Protein 1EYV (pdb70)

Solvent-accessible surface area: 11980 Å² total; per-residue (Å²): 92,80,51,72,2,10,40,38,0,0,2,15,12,2,7,4,73,15,38,67,48,59,8,28,66,13,0,71,9,18,32,58,6,4,115,69,90,134,140,18,55,150,22,78,104,24,0,13,44,0,0,94,6,10,32,133,48,44,86,98,0,39,97,41,0,62,74,58,10,221,74,158,50,12,110,194,12,20,2,2,6,15,4,0,0,51,0,1,0,21,3,32,64,83,6,111,99,9,78,83,84,62,0,15,94,34,0,40,78,0,0,147,68,11,13,22,135,119,2,22,54,63,0,76,38,11,0,36,115,20,94,170,91,82,73,8,90,3,6,36,18,0,0,2,0,12,3,13,5,70,12,67,69,47,58,7,32,84,1,0,84,16,22,28,26,8,19,151,58,77,82,113,58,2,185,28,78,100,22,1,10,45,0,0,104,6,8,33,133,51,46,86,96,0,38,92,41,0,60,69,57,9,182,78,130,73,18,113,175,7,23,3,7,8,24,4,0,0,51,0,2,0,22,2,29,67,82,7,112,103,10,78,71,90,36,0,12,53,4,0,22,57,0,0,129,76,10,11,33,145,106,3,15,54,63,0,76,22,5,0,40,111,29,95

InterPro domains:
  IPR006027 NusB/RsmB/TIM44 [PF01029] (11-139)
  IPR011605 NusB antitermination factor [MF_00073] (8-143)
  IPR011605 NusB antitermination factor [PTHR11078] (54-140)
  IPR011605 NusB antitermination factor [TIGR01951] (10-139)
  IPR035926 NusB-like superfamily [G3DSA:1.10.940.10] (1-139)
  IPR035926 NusB-like superfamily [SSF48013] (10-138)

Radius of gyration: 18.09 Å; Cα contacts (8 Å, |Δi|>4): 333; chains: 2; bounding box: 42×45×44 Å

Organism: Mycobacterium tuberculosis (strain ATCC 25618 / H37Rv) (NCBI:txid83332)

Nearest PDB structures (foldseek):
  1eyv-assembly1_A  TM=1.008E+00  e=1.014E-17  Mycobacterium tuberculosis
  3imq-assembly1_A  TM=8.747E-01  e=1.873E-06  Escherichia coli K-12
  1tzw-assembly1_A  TM=8.606E-01  e=3.210E-06  Thermotoga maritima
  4eya-assembly1_A  TM=7.944E-01  e=2.269E-04  Aquifex aeolicus VF5
  3r2d-assembly1_A  TM=8.244E-01  e=8.101E-04  Aquifex aeolicus

GO terms:
  GO:0005515 protein binding (F, IPI)

Secondary structure (DSSP, 8-state):
-HHHHHHHHHHHHHHHHHHTS-HHHHHHHHHHHHHH-TTSPPPPHHHHHHHHHHHHTHHHHHHHHHTTSTT--GGGS-HHHHHHHHHHHHHHHH-TTS-HHHHHHHHHHHHHHHS-TTHHHHHHHHHHHH-/--TTHHHHHHHHHHHHHHHHHTS-HHHHHHHHHHHHHH-TTT----HHHHHHHHHHHHTHHHHHHHHHHTSTT--GGGS-HHHHHHHHHHHHHHHH-TTS-HHHHHHHHHHHHHHHS-TTHHHHHHHHHHHH-

CATH classification: 1.10.940.10

B-factor: mean 22.36, std 9.19, range [10.94, 63.6]

Structure (mmCIF, N/CA/C/O backbone):
data_1EYV
#
_entry.id   1EYV
#
_cell.length_a   46.330
_cell.length_b   63.540
_cell.length_c   90.030
_cell.angle_alpha   90.00
_cell.angle_beta   90.00
_cell.angle_gamma   90.00
#
_symmetry.space_group_name_H-M   'P 21 21 21'
#
loop_
_entity.id
_entity.type
_entity.pdbx_description
1 polymer 'N-UTILIZING SUBSTANCE PROTEIN B HOMOLOG'
2 non-polymer 'PHOSPHATE ION'
3 water water
#
loop_
_atom_site.group_PDB
_atom_site.id
_atom_site.type_symbol
_atom_site.label_atom_id
_atom_site.label_alt_id
_atom_site.label_comp_id
_atom_site.label_asym_id
_atom_site.label_entity_id
_atom_site.label_seq_id
_atom_site.pdbx_PDB_ins_code
_atom_site.Cartn_x
_atom_site.Cartn_y
_atom_site.Cartn_z
_atom_site.occupancy
_atom_site.B_iso_or_equiv
_atom_site.auth_seq_id
_atom_site.auth_comp_id
_atom_site.auth_asym_id
_atom_site.auth_atom_id
_atom_site.pdbx_PDB_model_num
ATOM 1 N N . GLY A 1 9 ? 82.739 57.934 33.225 1.00 35.54 9 GLY A N 1
ATOM 2 C CA . GLY A 1 9 ? 81.950 56.662 33.078 1.00 32.74 9 GLY A CA 1
ATOM 3 C C . GLY A 1 9 ? 80.644 56.881 33.860 1.00 30.14 9 GLY A C 1
ATOM 4 O O . GLY A 1 9 ? 79.743 56.020 33.828 1.00 26.06 9 GLY A O 1
ATOM 5 N N . ARG A 1 10 ? 80.675 58.049 34.506 1.00 29.66 10 ARG A N 1
ATOM 6 C CA . ARG A 1 10 ? 79.587 58.520 35.309 1.00 24.40 10 ARG A CA 1
ATOM 7 C C . ARG A 1 10 ? 78.399 58.864 34.414 1.00 20.80 10 ARG A C 1
ATOM 8 O O . ARG A 1 10 ? 77.342 58.672 35.001 1.00 17.57 10 ARG A O 1
ATOM 16 N N . HIS A 1 11 ? 78.509 59.292 33.148 1.00 17.17 11 HIS A N 1
ATOM 17 C CA . HIS A 1 11 ? 77.259 59.494 32.412 1.00 16.39 11 HIS A CA 1
ATOM 18 C C . HIS A 1 11 ? 76.452 58.204 32.324 1.00 15.67 11 HIS A C 1
ATOM 19 O O . HIS A 1 11 ? 75.219 58.242 32.540 1.00 14.78 11 HIS A O 1
ATOM 26 N N . GLN A 1 12 ? 77.053 57.091 31.925 1.00 14.41 12 GLN A N 1
ATOM 27 C CA . GLN A 1 12 ? 76.365 55.806 31.833 1.00 14.36 12 GLN A CA 1
ATOM 28 C C . GLN A 1 12 ? 75.925 55.359 33.230 1.00 14.18 12 GLN A C 1
ATOM 29 O O . GLN A 1 12 ? 74.836 54.799 33.372 1.00 14.99 12 GLN A O 1
ATOM 35 N N . ALA A 1 13 ? 76.702 55.662 34.278 1.00 14.33 13 ALA A N 1
ATOM 36 C CA . ALA A 1 13 ? 76.239 55.317 35.639 1.00 14.37 13 ALA A CA 1
ATOM 37 C C . ALA A 1 13 ? 74.956 56.050 35.968 1.00 14.38 13 ALA A C 1
ATOM 38 O O . ALA A 1 13 ? 74.047 55.501 36.619 1.00 14.03 13 ALA A O 1
ATOM 40 N N . ARG A 1 14 ? 74.846 57.315 35.571 1.00 13.49 14 ARG A N 1
ATOM 41 C CA . ARG A 1 14 ? 73.620 58.100 35.794 1.00 14.01 14 ARG A CA 1
ATOM 42 C C . ARG A 1 14 ? 72.481 57.532 34.951 1.00 14.88 14 ARG A C 1
ATOM 43 O O . ARG A 1 14 ? 71.365 57.388 35.453 1.00 13.58 14 ARG A O 1
ATOM 51 N N . LYS A 1 15 ? 72.720 57.142 33.702 1.00 13.41 15 LYS A N 1
ATOM 52 C CA . LYS A 1 15 ? 71.673 56.504 32.890 1.00 14.64 15 LYS A CA 1
ATOM 53 C C . LYS A 1 15 ? 71.148 55.218 33.528 1.00 13.56 15 LYS A C 1
ATOM 54 O O . LYS A 1 15 ? 69.922 54.999 33.565 1.00 12.87 15 LYS A O 1
ATOM 60 N N . ARG A 1 16 ? 72.033 54.393 34.066 1.00 12.65 16 ARG A N 1
ATOM 61 C CA . ARG A 1 16 ? 71.632 53.161 34.764 1.00 13.04 16 ARG A CA 1
ATOM 62 C C . ARG A 1 16 ? 70.854 53.491 36.032 1.00 13.76 16 ARG A C 1
ATOM 63 O O . ARG A 1 16 ? 69.887 52.762 36.348 1.00 14.19 16 ARG A O 1
ATOM 71 N N . ALA A 1 17 ? 71.173 54.572 36.747 1.00 12.84 17 ALA A N 1
ATOM 72 C CA . ALA A 1 17 ? 70.371 54.975 37.896 1.00 12.07 17 ALA A CA 1
ATOM 73 C C . ALA A 1 17 ? 68.961 55.413 37.489 1.00 11.71 17 ALA A C 1
ATOM 74 O O . ALA A 1 17 ? 68.031 55.025 38.205 1.00 12.06 17 ALA A O 1
ATOM 76 N N . VAL A 1 18 ? 68.817 56.149 36.388 1.00 12.26 18 VAL A N 1
ATOM 77 C CA . VAL A 1 18 ? 67.455 56.496 35.939 1.00 11.70 18 VAL A CA 1
ATOM 78 C C . VAL A 1 18 ? 66.660 55.224 35.656 1.00 11.88 18 VAL A C 1
ATOM 79 O O . VAL A 1 18 ? 65.495 55.132 36.055 1.00 12.65 18 VAL A O 1
ATOM 83 N N . ALA A 1 19 ? 67.244 54.258 34.938 1.00 12.38 19 ALA A N 1
ATOM 84 C CA . ALA A 1 19 ? 66.532 53.002 34.684 1.00 12.29 19 ALA A CA 1
ATOM 85 C C . ALA A 1 19 ? 66.195 52.235 35.953 1.00 13.11 19 ALA A C 1
ATOM 86 O O . ALA A 1 19 ? 65.107 51.645 36.045 1.00 13.88 19 ALA A O 1
ATOM 88 N N . LEU A 1 20 ? 67.105 52.230 36.929 1.00 11.98 20 LEU A N 1
ATOM 89 C CA . LEU A 1 20 ? 66.836 51.550 38.202 1.00 12.61 20 LEU A CA 1
ATOM 90 C C . LEU A 1 20 ? 65.693 52.230 38.954 1.00 13.26 20 LEU A C 1
ATOM 91 O O . LEU A 1 20 ? 64.805 51.554 39.502 1.00 14.34 20 LEU A O 1
ATOM 96 N N . LEU A 1 21 ? 65.679 53.567 39.018 1.00 13.25 21 LEU A N 1
ATOM 97 C CA . LEU A 1 21 ? 64.561 54.272 39.678 1.00 12.77 21 LEU A CA 1
ATOM 98 C C . LEU A 1 21 ? 63.244 53.995 38.963 1.00 13.33 21 LEU A C 1
ATOM 99 O O . LEU A 1 21 ? 62.232 53.845 39.671 1.00 13.55 21 LEU A O 1
ATOM 104 N N . PHE A 1 22 ? 63.226 53.938 37.623 1.00 12.41 22 PHE A N 1
ATOM 105 C CA . PHE A 1 22 ? 61.971 53.654 36.910 1.00 13.09 22 PHE A CA 1
ATOM 106 C C . PHE A 1 22 ? 61.485 52.258 37.251 1.00 14.31 22 PHE A C 1
ATOM 107 O O . PHE A 1 22 ? 60.284 52.111 37.538 1.00 14.07 22 PHE A O 1
ATOM 115 N N . GLU A 1 23 ? 62.381 51.275 37.275 1.00 13.71 23 GLU A N 1
ATOM 116 C CA . GLU A 1 23 ? 61.938 49.909 37.602 1.00 15.77 23 GLU A CA 1
ATOM 117 C C . GLU A 1 23 ? 61.505 49.833 39.057 1.00 14.21 23 GLU A C 1
ATOM 118 O O . GLU A 1 23 ? 60.497 49.163 39.373 1.00 16.21 23 GLU A O 1
ATOM 124 N N . ALA A 1 24 ? 62.205 50.487 39.972 1.00 12.90 24 ALA A N 1
ATOM 125 C CA . ALA A 1 24 ? 61.796 50.454 41.383 1.00 14.11 24 ALA A CA 1
ATOM 126 C C . ALA A 1 24 ? 60.381 51.000 41.545 1.00 14.60 24 ALA A C 1
ATOM 127 O O . ALA A 1 24 ? 59.580 50.440 42.309 1.00 14.97 24 ALA A O 1
ATOM 129 N N . GLU A 1 25 ? 60.076 52.116 40.876 1.00 14.26 25 GLU A N 1
ATOM 130 C CA . GLU A 1 25 ? 58.754 52.754 40.977 1.00 15.74 25 GLU A CA 1
ATOM 131 C C . GLU A 1 25 ? 57.691 51.827 40.421 1.00 16.88 25 GLU A C 1
ATOM 132 O O . GLU A 1 25 ? 56.642 51.659 41.076 1.00 17.38 25 GLU A O 1
ATOM 138 N N . VAL A 1 26 ? 57.970 51.140 39.307 1.00 15.92 26 VAL A N 1
ATOM 139 C CA . VAL A 1 26 ? 57.017 50.157 38.772 1.00 16.55 26 VAL A CA 1
ATOM 140 C C . VAL A 1 26 ? 56.775 49.012 39.729 1.00 17.09 26 VAL A C 1
ATOM 141 O O . VAL A 1 26 ? 55.625 48.582 39.967 1.00 17.89 26 VAL A O 1
ATOM 145 N N . ARG A 1 27 ? 57.804 48.518 40.398 1.00 16.49 27 ARG A N 1
ATOM 146 C CA . ARG A 1 27 ? 57.716 47.427 41.349 1.00 18.74 27 ARG A CA 1
ATOM 147 C C . ARG A 1 27 ? 57.096 47.839 42.678 1.00 18.83 27 ARG A C 1
ATOM 148 O O . ARG A 1 27 ? 56.645 46.936 43.405 1.00 19.69 27 ARG A O 1
ATOM 156 N N . GLY A 1 28 ? 57.116 49.119 42.995 1.00 17.61 28 GLY A N 1
ATOM 157 C CA . GLY A 1 28 ? 56.583 49.593 44.280 1.00 17.47 28 GLY A CA 1
ATOM 158 C C . GLY A 1 28 ? 57.514 49.267 45.422 1.00 18.46 28 GLY A C 1
ATOM 159 O O . GLY A 1 28 ? 57.109 48.916 46.543 1.00 18.03 28 GLY A O 1
ATOM 160 N N . ILE A 1 29 ? 58.827 49.343 45.175 1.00 17.95 29 ILE A N 1
ATOM 161 C CA . ILE A 1 29 ? 59.852 49.033 46.179 1.00 19.09 29 ILE A CA 1
ATOM 162 C C . ILE A 1 29 ? 60.856 50.187 46.206 1.00 18.11 29 ILE A C 1
ATOM 163 O O . ILE A 1 29 ? 61.001 50.824 45.148 1.00 17.30 29 ILE A O 1
ATOM 168 N N . SER A 1 30 ? 61.553 50.400 47.326 1.00 17.07 30 SER A N 1
ATOM 169 C CA . SER A 1 30 ? 62.508 51.511 47.322 1.00 17.11 30 SER A CA 1
ATOM 170 C C . SER A 1 30 ? 63.678 51.231 46.381 1.00 15.98 30 SER A C 1
ATOM 171 O O . SER A 1 30 ? 64.053 50.069 46.227 1.00 16.60 30 SER A O 1
ATOM 174 N N . ALA A 1 31 ? 64.276 52.318 45.878 1.00 15.53 31 ALA A N 1
ATOM 175 C CA . ALA A 1 31 ? 65.447 52.130 44.987 1.00 15.58 31 ALA A CA 1
ATOM 176 C C . ALA A 1 31 ? 66.584 51.503 45.788 1.00 15.42 31 ALA A C 1
ATOM 177 O O . ALA A 1 31 ? 67.348 50.707 45.227 1.00 15.32 31 ALA A O 1
ATOM 179 N N . ALA A 1 32 ? 66.701 51.810 47.082 1.00 16.46 32 ALA A N 1
ATOM 180 C CA . ALA A 1 32 ? 67.774 51.138 47.839 1.00 16.33 32 ALA A CA 1
ATOM 181 C C . ALA A 1 32 ? 67.593 49.629 47.896 1.00 17.11 32 ALA A C 1
ATOM 182 O O . ALA A 1 32 ? 68.567 48.876 47.867 1.00 16.61 32 ALA A O 1
ATOM 184 N N . GLU A 1 33 ? 66.342 49.151 48.022 1.00 16.50 33 GLU A N 1
ATOM 185 C CA . GLU A 1 33 ? 66.121 47.711 48.053 1.00 18.21 33 GLU A CA 1
ATOM 186 C C . GLU A 1 33 ? 66.436 47.073 46.702 1.00 16.92 33 GLU A C 1
ATOM 187 O O . GLU A 1 33 ? 67.000 45.982 46.671 1.00 18.50 33 GLU A O 1
ATOM 193 N N . VAL A 1 34 ? 66.145 47.771 45.591 1.00 16.18 34 VAL A N 1
ATOM 194 C CA . VAL A 1 34 ? 66.519 47.241 44.273 1.00 17.27 34 VAL A CA 1
ATOM 195 C C . VAL A 1 34 ? 68.042 47.137 44.189 1.00 17.31 34 VAL A C 1
ATOM 196 O O . VAL A 1 34 ? 68.573 46.116 43.703 1.00 18.68 34 VAL A O 1
ATOM 200 N N . VAL A 1 35 ? 68.751 48.160 44.640 1.00 16.17 35 VAL A N 1
ATOM 201 C CA . VAL A 1 35 ? 70.221 48.124 44.600 1.00 16.95 35 VAL A CA 1
ATOM 202 C C . VAL A 1 35 ? 70.752 46.948 45.400 1.00 19.67 35 VAL A C 1
ATOM 203 O O . VAL A 1 35 ? 71.641 46.214 44.978 1.00 19.86 35 VAL A O 1
ATOM 207 N N . ASP A 1 36 ? 70.244 46.859 46.636 1.00 19.92 36 ASP A N 1
ATOM 208 C CA . ASP A 1 36 ? 70.764 45.827 47.545 1.00 23.33 36 ASP A CA 1
ATOM 209 C C . ASP A 1 36 ? 70.568 44.434 47.019 1.00 23.19 36 ASP A C 1
ATOM 210 O O . ASP A 1 36 ? 71.559 43.673 47.016 1.00 23.72 36 ASP A O 1
ATOM 215 N N . THR A 1 37 ? 69.422 44.090 46.418 1.00 21.60 37 THR A N 1
ATOM 216 C CA . THR A 1 37 ? 69.274 42.744 45.867 1.00 23.05 37 THR A CA 1
ATOM 217 C C . THR A 1 37 ? 70.103 42.565 44.606 1.00 23.54 37 THR A C 1
ATOM 218 O O . THR A 1 37 ? 70.668 41.484 44.438 1.00 22.79 37 THR A O 1
ATOM 222 N N . ARG A 1 38 ? 70.209 43.584 43.764 1.00 23.32 38 ARG A N 1
ATOM 223 C CA . ARG A 1 38 ? 71.001 43.471 42.532 1.00 23.59 38 ARG A CA 1
ATOM 224 C C . ARG A 1 38 ? 72.486 43.369 42.853 1.00 24.16 38 ARG A C 1
ATOM 225 O O . ARG A 1 38 ? 73.205 42.612 42.181 1.00 25.17 38 ARG A O 1
ATOM 233 N N . ALA A 1 39 ? 72.947 44.056 43.893 1.00 22.49 39 ALA A N 1
ATOM 234 C CA . ALA A 1 39 ? 74.365 43.980 44.277 1.00 22.94 39 ALA A CA 1
ATOM 235 C C . ALA A 1 39 ? 74.698 42.626 44.880 1.00 23.82 39 ALA A C 1
ATOM 236 O O . ALA A 1 39 ? 75.716 42.006 44.564 1.00 23.78 39 ALA A O 1
ATOM 238 N N . ALA A 1 40 ? 73.803 42.094 45.715 1.00 23.09 40 ALA A N 1
ATOM 239 C CA . ALA A 1 40 ? 74.006 40.785 46.320 1.00 23.63 40 ALA A CA 1
ATOM 240 C C . ALA A 1 40 ? 74.104 39.701 45.252 1.00 24.76 40 ALA A C 1
ATOM 241 O O . ALA A 1 40 ? 74.951 38.811 45.338 1.00 26.59 40 ALA A O 1
ATOM 243 N N . LEU A 1 41 ? 73.257 39.791 44.226 1.00 24.16 41 LEU A N 1
ATOM 244 C CA . LEU A 1 41 ? 73.291 38.794 43.151 1.00 24.10 41 LEU A CA 1
ATOM 245 C C . LEU A 1 41 ? 74.621 38.810 42.415 1.00 23.76 41 LEU A C 1
ATOM 246 O O . LEU A 1 41 ? 75.205 37.758 42.140 1.00 23.97 41 LEU A O 1
ATOM 251 N N . ALA A 1 42 ? 75.173 39.999 42.154 1.00 22.00 42 ALA A N 1
ATOM 252 C CA . ALA A 1 42 ? 76.433 40.132 41.429 1.00 21.88 42 ALA A CA 1
ATOM 253 C C . ALA A 1 42 ? 77.623 39.717 42.279 1.00 22.99 42 ALA A C 1
ATOM 254 O O . ALA A 1 42 ? 78.668 39.382 41.706 1.00 23.28 42 ALA A O 1
ATOM 256 N N . GLU A 1 43 ? 77.455 39.682 43.597 1.00 22.63 43 GLU A N 1
ATOM 257 C CA . GLU A 1 43 ? 78.545 39.176 44.431 1.00 23.22 43 GLU A CA 1
ATOM 258 C C . GLU A 1 43 ? 78.538 37.644 44.425 1.00 25.09 43 GLU A C 1
ATOM 259 O O . GLU A 1 43 ? 79.581 37.032 44.675 1.00 26.12 43 GLU A O 1
ATOM 265 N N . ALA A 1 44 ? 77.375 37.039 44.186 1.00 26.42 44 ALA A N 1
ATOM 266 C CA . ALA A 1 44 ? 77.286 35.578 44.215 1.00 28.36 44 ALA A CA 1
ATOM 267 C C . ALA A 1 44 ? 77.421 34.926 42.849 1.00 30.40 44 ALA A C 1
ATOM 268 O O . ALA A 1 44 ? 77.882 33.780 42.751 1.00 31.56 44 ALA A O 1
ATOM 270 N N . LYS A 1 45 ? 76.995 35.610 41.796 1.00 31.80 45 LYS A N 1
ATOM 271 C CA . LYS A 1 45 ? 77.037 35.069 40.449 1.00 34.31 45 LYS A CA 1
ATOM 272 C C . LYS A 1 45 ? 78.055 35.769 39.570 1.00 36.22 45 LYS A C 1
ATOM 273 O O . LYS A 1 45 ? 77.857 36.899 39.127 1.00 35.51 45 LYS A O 1
ATOM 279 N N . PRO A 1 46 ? 79.110 35.053 39.186 1.00 38.32 46 PRO A N 1
ATOM 280 C CA . PRO A 1 46 ? 80.142 35.585 38.316 1.00 39.89 46 PRO A CA 1
ATOM 281 C C . PRO A 1 46 ? 79.625 36.093 36.987 1.00 40.73 46 PRO A C 1
ATOM 282 O O . PRO A 1 46 ? 80.170 37.061 36.446 1.00 41.46 46 PRO A O 1
ATOM 286 N N . ASP A 1 47 ? 78.577 35.510 36.417 1.00 41.26 47 ASP A N 1
ATOM 287 C CA . ASP A 1 47 ? 78.008 35.907 35.150 1.00 41.63 47 ASP A CA 1
ATOM 288 C C . ASP A 1 47 ? 77.167 37.181 35.221 1.00 39.98 47 ASP A C 1
ATOM 289 O O . ASP A 1 47 ? 76.908 37.791 34.174 1.00 40.78 47 ASP A O 1
ATOM 294 N N . ILE A 1 48 ? 76.712 37.557 36.407 1.00 37.38 48 ILE A N 1
ATOM 295 C CA . ILE A 1 48 ? 75.890 38.748 36.563 1.00 34.59 48 ILE A CA 1
ATOM 296 C C . ILE A 1 48 ? 76.768 39.924 36.941 1.00 32.03 48 ILE A C 1
ATOM 297 O O . ILE A 1 48 ? 77.448 39.915 37.967 1.00 30.58 48 ILE A O 1
ATOM 302 N N . ALA A 1 49 ? 76.817 40.960 36.110 1.00 29.67 49 ALA A N 1
ATOM 303 C CA . ALA A 1 49 ? 77.662 42.114 36.310 1.00 26.75 49 ALA A CA 1
ATOM 304 C C . ALA A 1 49 ? 77.279 43.015 37.483 1.00 24.42 49 ALA A C 1
ATOM 305 O O . ALA A 1 49 ? 76.114 43.246 37.793 1.00 23.51 49 ALA A O 1
ATOM 307 N N . ARG A 1 50 ? 78.314 43.527 38.139 1.00 23.14 50 ARG A N 1
ATOM 308 C CA . ARG A 1 50 ? 78.152 44.449 39.255 1.00 20.18 50 ARG A CA 1
ATOM 309 C C . ARG A 1 50 ? 77.662 45.798 38.750 1.00 19.83 50 ARG A C 1
ATOM 310 O O . ARG A 1 50 ? 77.895 46.130 37.585 1.00 21.62 50 ARG A O 1
ATOM 318 N N . LEU A 1 51 ? 77.016 46.570 39.637 1.00 18.68 51 LEU A N 1
ATOM 319 C CA . LEU A 1 51 ? 76.633 47.923 39.269 1.00 19.02 51 LEU A CA 1
ATOM 320 C C . LEU A 1 51 ? 77.829 48.863 39.365 1.00 18.60 51 LEU A C 1
ATOM 321 O O . LEU A 1 51 ? 78.749 48.633 40.166 1.00 19.67 51 LEU A O 1
ATOM 326 N N . HIS A 1 52 ? 77.854 49.929 38.567 1.00 17.91 52 HIS A N 1
ATOM 327 C CA . HIS A 1 52 ? 78.894 50.951 38.793 1.00 16.99 52 HIS A CA 1
ATOM 328 C C . HIS A 1 52 ? 78.652 51.459 40.196 1.00 17.48 52 HIS A C 1
ATOM 329 O O . HIS A 1 52 ? 77.494 51.736 40.590 1.00 16.41 52 HIS A O 1
ATOM 336 N N . PRO A 1 53 ? 79.675 51.728 41.010 1.00 16.72 53 PRO A N 1
ATOM 337 C CA . PRO A 1 53 ? 79.462 52.259 42.345 1.00 16.59 53 PRO A CA 1
ATOM 338 C C . PRO A 1 53 ? 78.693 53.560 42.407 1.00 16.07 53 PRO A C 1
ATOM 339 O O . PRO A 1 53 ? 77.996 53.831 43.404 1.00 15.38 53 PRO A O 1
ATOM 343 N N . TYR A 1 54 ? 78.788 54.418 41.378 1.00 14.75 54 TYR A N 1
ATOM 344 C CA . TYR A 1 54 ? 78.055 55.678 41.387 1.00 14.78 54 TYR A CA 1
ATOM 345 C C . TYR A 1 54 ? 76.566 55.415 41.138 1.00 13.65 54 TYR A C 1
ATOM 346 O O . TYR A 1 54 ? 75.763 56.116 41.748 1.00 13.30 54 TYR A O 1
ATOM 355 N N . THR A 1 55 ? 76.226 54.378 40.373 1.00 12.27 55 THR A N 1
ATOM 356 C CA . THR A 1 55 ? 74.789 54.043 40.206 1.00 12.00 55 THR A CA 1
ATOM 357 C C . THR A 1 55 ? 74.197 53.645 41.559 1.00 13.85 55 THR A C 1
ATOM 358 O O . THR A 1 55 ? 73.101 54.100 41.930 1.00 14.32 55 THR A O 1
ATOM 362 N N . ALA A 1 56 ? 74.932 52.815 42.297 1.00 14.91 56 ALA A N 1
ATOM 363 C CA . ALA A 1 56 ? 74.478 52.413 43.624 1.00 13.82 56 ALA A CA 1
ATOM 364 C C . ALA A 1 56 ? 74.386 53.577 44.589 1.00 13.98 56 ALA A C 1
ATOM 365 O O . ALA A 1 56 ? 73.438 53.661 45.387 1.00 13.62 56 ALA A O 1
ATOM 367 N N . ALA A 1 57 ? 75.359 54.492 44.594 1.00 14.23 57 ALA A N 1
ATOM 368 C CA . ALA A 1 57 ? 75.326 55.645 45.475 1.00 13.21 57 ALA A CA 1
ATOM 369 C C . ALA A 1 57 ? 74.134 56.554 45.169 1.00 12.40 57 ALA A C 1
ATOM 370 O O . ALA A 1 57 ? 73.448 57.051 46.077 1.00 13.90 57 ALA A O 1
ATOM 372 N N . VAL A 1 58 ? 73.890 56.801 43.885 1.00 12.95 58 VAL A N 1
ATOM 373 C CA . VAL A 1 58 ? 72.758 57.642 43.491 1.00 12.94 58 VAL A CA 1
ATOM 374 C C . VAL A 1 58 ? 71.436 57.027 43.941 1.00 12.58 58 VAL A C 1
ATOM 375 O O . VAL A 1 58 ? 70.578 57.680 44.563 1.00 14.26 58 VAL A O 1
ATOM 379 N N . ALA A 1 59 ? 71.241 55.750 43.570 1.00 14.19 59 ALA A N 1
ATOM 380 C CA . ALA A 1 59 ? 69.955 55.106 43.906 1.00 14.38 59 ALA A CA 1
ATOM 381 C C . ALA A 1 59 ? 69.727 54.935 45.392 1.00 14.57 59 ALA A C 1
ATOM 382 O O . ALA A 1 59 ? 68.636 55.250 45.907 1.00 14.46 59 ALA A O 1
ATOM 384 N N . ARG A 1 60 ? 70.738 54.534 46.174 1.00 13.32 60 ARG A N 1
ATOM 385 C CA . ARG A 1 60 ? 70.567 54.463 47.629 1.00 13.36 60 ARG A CA 1
ATOM 386 C C . ARG A 1 60 ? 70.364 55.864 48.196 1.00 13.07 60 ARG A C 1
ATOM 387 O O . ARG A 1 60 ? 69.636 56.065 49.185 1.00 14.75 60 ARG A O 1
ATOM 395 N N . GLY A 1 61 ? 71.024 56.867 47.637 1.00 12.97 61 GLY A N 1
ATOM 396 C CA . GLY A 1 61 ? 70.961 58.260 48.056 1.00 13.97 61 GLY A CA 1
ATOM 397 C C . GLY A 1 61 ? 69.573 58.858 47.857 1.00 13.02 61 GLY A C 1
ATOM 398 O O . GLY A 1 61 ? 69.061 59.591 48.701 1.00 14.18 61 GLY A O 1
ATOM 399 N N . VAL A 1 62 ? 68.981 58.612 46.689 1.00 12.68 62 VAL A N 1
ATOM 400 C CA . VAL A 1 62 ? 67.615 59.086 46.443 1.00 13.50 62 VAL A CA 1
ATOM 401 C C . VAL A 1 62 ? 66.676 58.443 47.447 1.00 14.37 62 VAL A C 1
ATOM 402 O O . VAL A 1 62 ? 65.818 59.173 47.980 1.00 16.09 62 VAL A O 1
ATOM 406 N N . SER A 1 63 ? 66.808 57.161 47.773 1.00 15.16 63 SER A N 1
ATOM 407 C CA . SER A 1 63 ? 65.962 56.545 48.786 1.00 15.86 63 SER A CA 1
ATOM 408 C C . SER A 1 63 ? 66.165 57.170 50.168 1.00 15.21 63 SER A C 1
ATOM 409 O O . SER A 1 63 ? 65.183 57.465 50.845 1.00 16.30 63 SER A O 1
ATOM 412 N N . GLU A 1 64 ? 67.438 57.360 50.529 1.00 13.14 64 GLU A N 1
ATOM 413 C CA . GLU A 1 64 ? 67.739 57.925 51.859 1.00 13.35 64 GLU A CA 1
ATOM 414 C C . GLU A 1 64 ? 67.133 59.305 52.032 1.00 13.78 64 GLU A C 1
ATOM 415 O O . GLU A 1 64 ? 66.683 59.650 53.146 1.00 15.16 64 GLU A O 1
ATOM 421 N N . HIS A 1 65 ? 67.173 60.128 50.966 1.00 11.83 65 HIS A N 1
ATOM 422 C CA . HIS A 1 65 ? 66.737 61.513 51.096 1.00 13.92 65 HIS A CA 1
ATOM 423 C C . HIS A 1 65 ? 65.486 61.788 50.263 1.00 13.94 65 HIS A C 1
ATOM 424 O O . HIS A 1 65 ? 65.283 62.914 49.838 1.00 14.49 65 HIS A O 1
ATOM 431 N N . ALA A 1 66 ? 64.642 60.766 50.090 1.00 13.82 66 ALA A N 1
ATOM 432 C CA . ALA A 1 66 ? 63.483 60.901 49.199 1.00 15.34 66 ALA A CA 1
ATOM 433 C C . ALA A 1 66 ? 62.555 62.054 49.516 1.00 14.43 66 ALA A C 1
ATOM 434 O O . ALA A 1 66 ? 62.120 62.792 48.600 1.00 15.23 66 ALA A O 1
ATOM 436 N N . ALA A 1 67 ? 62.185 62.204 50.787 1.00 15.21 67 ALA A N 1
ATOM 437 C CA . ALA A 1 67 ? 61.241 63.258 51.141 1.00 15.43 67 ALA A CA 1
ATOM 438 C C . ALA A 1 67 ? 61.798 64.633 50.849 1.00 15.58 67 ALA A C 1
ATOM 439 O O . ALA A 1 67 ? 61.086 65.460 50.272 1.00 16.69 67 ALA A O 1
ATOM 441 N N . HIS A 1 68 ? 63.052 64.898 51.179 1.00 14.81 68 HIS A N 1
ATOM 442 C CA . HIS A 1 68 ? 63.658 66.190 50.915 1.00 15.89 68 HIS A CA 1
ATOM 443 C C . HIS A 1 68 ? 63.762 66.479 49.424 1.00 16.03 68 HIS A C 1
ATOM 444 O O . HIS A 1 68 ? 63.454 67.566 48.907 1.00 16.39 68 HIS A O 1
ATOM 451 N N . ILE A 1 69 ? 64.211 65.465 48.670 1.00 13.74 69 ILE A N 1
ATOM 452 C CA . ILE A 1 69 ? 64.359 65.617 47.216 1.00 14.10 69 ILE A CA 1
ATOM 453 C C . ILE A 1 69 ? 63.000 65.939 46.609 1.00 14.53 69 ILE A C 1
ATOM 454 O O . ILE A 1 69 ? 62.949 66.860 45.795 1.00 14.67 69 ILE A O 1
ATOM 459 N N . ASP A 1 70 ? 61.964 65.175 46.972 1.00 15.68 70 ASP A N 1
ATOM 460 C CA . ASP A 1 70 ? 60.657 65.408 46.326 1.00 15.05 70 ASP A CA 1
ATOM 461 C C . ASP A 1 70 ? 60.083 66.762 46.708 1.00 17.34 70 ASP A C 1
ATOM 462 O O . ASP A 1 70 ? 59.442 67.431 45.908 1.00 17.62 70 ASP A O 1
ATOM 467 N N . ASP A 1 71 ? 60.346 67.204 47.945 1.00 18.02 71 ASP A N 1
ATOM 468 C CA . ASP A 1 71 ? 59.855 68.514 48.366 1.00 18.91 71 ASP A CA 1
ATOM 469 C C . ASP A 1 71 ? 60.533 69.640 47.609 1.00 18.93 71 ASP A C 1
ATOM 470 O O . ASP A 1 71 ? 59.876 70.589 47.158 1.00 19.50 71 ASP A O 1
ATOM 475 N N . LEU A 1 72 ? 61.843 69.562 47.413 1.00 18.29 72 LEU A N 1
ATOM 476 C CA . LEU A 1 72 ? 62.586 70.573 46.660 1.00 18.33 72 LEU A CA 1
ATOM 477 C C . LEU A 1 72 ? 62.117 70.580 45.201 1.00 18.81 72 LEU A C 1
ATOM 478 O O . LEU A 1 72 ? 61.994 71.666 44.612 1.00 18.70 72 LEU A O 1
ATOM 483 N N . ILE A 1 73 ? 61.856 69.409 44.601 1.00 16.94 73 ILE A N 1
ATOM 484 C CA . ILE A 1 73 ? 61.374 69.428 43.207 1.00 16.85 73 ILE A CA 1
ATOM 485 C C . ILE A 1 73 ? 59.987 70.060 43.138 1.00 18.31 73 ILE A C 1
ATOM 486 O O . ILE A 1 73 ? 59.738 71.001 42.359 1.00 19.72 73 ILE A O 1
ATOM 491 N N . THR A 1 74 ? 59.111 69.627 44.039 1.00 17.70 74 THR A N 1
ATOM 492 C CA . THR A 1 74 ? 57.723 70.117 44.036 1.00 19.40 74 THR A CA 1
ATOM 493 C C . THR A 1 74 ? 57.655 71.615 44.266 1.00 21.75 74 THR A C 1
ATOM 494 O O . THR A 1 74 ? 56.803 72.286 43.651 1.00 22.37 74 THR A O 1
ATOM 498 N N . ALA A 1 75 ? 58.579 72.211 45.017 1.00 22.05 75 ALA A N 1
ATOM 499 C CA . ALA A 1 75 ? 58.588 73.643 45.273 1.00 23.40 75 ALA A CA 1
ATOM 500 C C . ALA A 1 75 ? 58.902 74.440 44.020 1.00 24.81 75 ALA A C 1
ATOM 501 O O . ALA A 1 75 ? 58.652 75.650 43.942 1.00 26.00 75 ALA A O 1
ATOM 503 N N . HIS A 1 76 ? 59.467 73.806 42.994 1.00 23.73 76 HIS A N 1
ATOM 504 C CA . HIS A 1 76 ? 59.811 74.461 41.744 1.00 25.51 76 HIS A CA 1
ATOM 505 C C . HIS A 1 76 ? 59.062 73.883 40.552 1.00 26.18 76 HIS A C 1
ATOM 506 O O . HIS A 1 76 ? 59.571 73.942 39.419 1.00 27.21 76 HIS A O 1
ATOM 513 N N . LEU A 1 77 ? 57.883 73.315 40.769 1.00 25.75 77 LEU A N 1
ATOM 514 C CA . LEU A 1 77 ? 57.059 72.755 39.713 1.00 27.42 77 LEU A CA 1
ATOM 515 C C . LEU A 1 77 ? 55.854 73.655 39.434 1.00 30.49 77 LEU A C 1
ATOM 516 O O . LEU A 1 77 ? 55.001 73.351 38.607 1.00 30.95 77 LEU A O 1
ATOM 521 N N . ARG A 1 78 ? 55.762 74.750 40.181 1.00 32.95 78 ARG A N 1
ATOM 522 C CA . ARG A 1 78 ? 54.702 75.733 40.034 1.00 36.90 78 ARG A CA 1
ATOM 523 C C . ARG A 1 78 ? 53.275 75.234 40.080 1.00 36.93 78 ARG A C 1
ATOM 524 O O . ARG A 1 78 ? 52.451 75.661 39.256 1.00 38.50 78 ARG A O 1
ATOM 532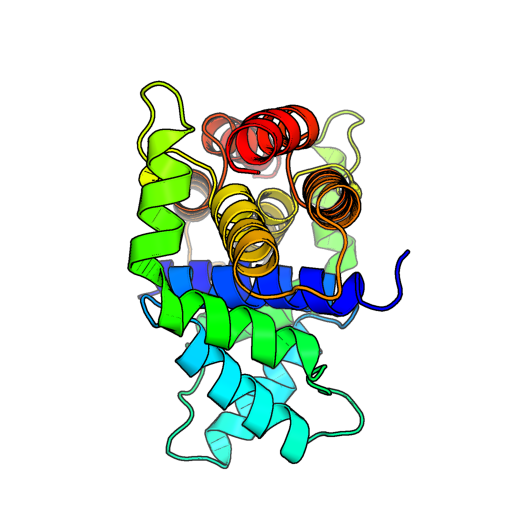 N N . GLY A 1 79 ? 52.921 74.385 41.032 1.00 36.87 79 GLY A N 1
ATOM 533 C CA . GLY A 1 79 ? 51.557 73.884 41.137 1.00 36.99 79 GLY A CA 1
ATOM 534 C C . GLY A 1 79 ? 51.382 72.490 40.558 1.00 36.85 79 GLY A C 1
ATOM 535 O O . GLY A 1 79 ? 50.413 71.822 40.921 1.00 37.76 79 GLY A O 1
ATOM 536 N N . TRP A 1 80 ? 52.295 72.070 39.682 1.00 37.13 80 TRP A N 1
ATOM 537 C CA . TRP A 1 80 ? 52.212 70.714 39.135 1.00 36.49 80 TRP A CA 1
ATOM 538 C C . TRP A 1 80 ? 52.658 69.746 40.233 1.00 35.13 80 TRP A C 1
ATOM 539 O O . TRP A 1 80 ? 53.334 70.154 41.181 1.00 34.87 80 TRP A O 1
ATOM 550 N N . THR A 1 81 ? 52.216 68.501 40.143 1.00 33.27 81 THR A N 1
ATOM 551 C CA . THR A 1 81 ? 52.610 67.499 41.136 1.00 32.19 81 THR A CA 1
ATOM 552 C C . THR A 1 81 ? 53.674 66.622 40.486 1.00 29.39 81 THR A C 1
ATOM 553 O O . THR A 1 81 ? 53.692 66.430 39.266 1.00 28.25 81 THR A O 1
ATOM 557 N N . LEU A 1 82 ? 54.562 66.082 41.324 1.00 27.24 82 LEU A N 1
ATOM 558 C CA . LEU A 1 82 ? 55.653 65.257 40.789 1.00 25.46 82 LEU A CA 1
ATOM 559 C C . LEU A 1 82 ? 55.152 63.955 40.204 1.00 26.60 82 LEU A C 1
ATOM 560 O O . LEU A 1 82 ? 55.653 63.450 39.191 1.00 23.54 82 LEU A O 1
ATOM 565 N N . ASP A 1 83 ? 54.082 63.401 40.779 1.00 28.25 83 ASP A N 1
ATOM 566 C CA . ASP A 1 83 ? 53.510 62.146 40.336 1.00 30.89 83 ASP A CA 1
ATOM 567 C C . ASP A 1 83 ? 52.861 62.201 38.963 1.00 30.24 83 ASP A C 1
ATOM 568 O O . ASP A 1 83 ? 52.704 61.137 38.346 1.00 30.15 83 ASP A O 1
ATOM 573 N N . ARG A 1 84 ? 52.546 63.377 38.444 1.00 29.25 84 ARG A N 1
ATOM 574 C CA . ARG A 1 84 ? 51.954 63.549 37.133 1.00 30.11 84 ARG A CA 1
ATOM 575 C C . ARG A 1 84 ? 52.951 63.744 36.002 1.00 27.18 84 ARG A C 1
ATOM 576 O O . ARG A 1 84 ? 52.532 63.805 34.839 1.00 28.16 84 ARG A O 1
ATOM 584 N N . LEU A 1 85 ? 54.238 63.925 36.292 1.00 22.46 85 LEU A N 1
ATOM 585 C CA . LEU A 1 85 ? 55.222 64.008 35.216 1.00 18.28 85 LEU A CA 1
ATOM 586 C C . LEU A 1 85 ? 55.408 62.636 34.584 1.00 18.08 85 LEU A C 1
ATOM 587 O O . LEU A 1 85 ? 55.115 61.619 35.218 1.00 18.04 85 LEU A O 1
ATOM 592 N N . PRO A 1 86 ? 55.969 62.556 33.389 1.00 17.11 86 PRO A N 1
ATOM 593 C CA . PRO A 1 86 ? 56.366 61.277 32.809 1.00 16.92 86 PRO A CA 1
ATOM 594 C C . PRO A 1 86 ? 57.348 60.633 33.792 1.00 16.54 86 PRO A C 1
ATOM 595 O O . PRO A 1 86 ? 58.214 61.311 34.371 1.00 16.07 86 PRO A O 1
ATOM 599 N N . ALA A 1 87 ? 57.281 59.317 33.899 1.00 15.86 87 ALA A N 1
ATOM 600 C CA . ALA A 1 87 ? 58.129 58.626 34.875 1.00 14.56 87 ALA A CA 1
ATOM 601 C C . ALA A 1 87 ? 59.616 58.856 34.641 1.00 14.10 87 ALA A C 1
ATOM 602 O O . ALA A 1 87 ? 60.351 58.951 35.651 1.00 13.37 87 ALA A O 1
ATOM 604 N N . VAL A 1 88 ? 60.080 58.892 33.396 1.00 13.75 88 VAL A N 1
ATOM 605 C CA . VAL A 1 88 ? 61.524 59.068 33.183 1.00 14.12 88 VAL A CA 1
ATOM 606 C C . VAL A 1 88 ? 61.939 60.454 33.626 1.00 14.35 88 VAL A C 1
ATOM 607 O O . VAL A 1 88 ? 63.039 60.649 34.170 1.00 14.14 88 VAL A O 1
ATOM 611 N N . ASP A 1 89 ? 61.094 61.472 33.408 1.00 14.33 89 ASP A N 1
ATOM 612 C CA . ASP A 1 89 ? 61.480 62.820 33.829 1.00 14.28 89 ASP A CA 1
ATOM 613 C C . ASP A 1 89 ? 61.494 62.957 35.355 1.00 13.70 89 ASP A C 1
ATOM 614 O O . ASP A 1 89 ? 62.397 63.631 35.895 1.00 13.57 89 ASP A O 1
ATOM 619 N N . ARG A 1 90 ? 60.602 62.234 36.036 1.00 13.11 90 ARG A N 1
ATOM 620 C CA . ARG A 1 90 ? 60.607 62.256 37.508 1.00 12.14 90 ARG A CA 1
ATOM 621 C C . ARG A 1 90 ? 61.897 61.602 38.005 1.00 12.90 90 ARG A C 1
ATOM 622 O O . ARG A 1 90 ? 62.540 62.145 38.932 1.00 12.95 90 ARG A O 1
ATOM 630 N N . ALA A 1 91 ? 62.3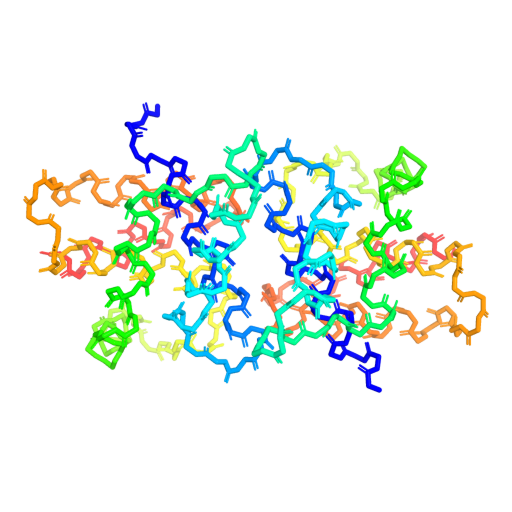01 60.503 37.365 1.00 11.89 91 ALA A N 1
ATOM 631 C CA . ALA A 1 91 ? 63.552 59.848 37.781 1.00 12.86 91 ALA A CA 1
ATOM 632 C C . ALA A 1 91 ? 64.770 60.719 37.525 1.00 11.69 91 ALA A C 1
ATOM 633 O O . ALA A 1 91 ? 65.657 60.786 38.367 1.00 12.87 91 ALA A O 1
ATOM 635 N N . ILE A 1 92 ? 64.807 61.421 36.367 1.00 12.20 92 ILE A N 1
ATOM 636 C CA . ILE A 1 92 ? 65.970 62.274 36.080 1.00 12.16 92 ILE A CA 1
ATOM 637 C C . ILE A 1 92 ? 66.034 63.420 37.100 1.00 13.14 92 ILE A C 1
ATOM 638 O O . ILE A 1 92 ? 67.132 63.722 37.585 1.00 12.89 92 ILE A O 1
ATOM 643 N N . LEU A 1 93 ? 64.898 64.026 37.440 1.00 12.75 93 LEU A N 1
ATOM 644 C CA . LEU A 1 93 ? 64.951 65.110 38.446 1.00 12.04 93 LEU A CA 1
ATOM 645 C C . LEU A 1 93 ? 65.377 64.562 39.810 1.00 13.04 93 LEU A C 1
ATOM 646 O O . LEU A 1 93 ? 66.079 65.326 40.511 1.00 14.21 93 LEU A O 1
ATOM 651 N N . ARG A 1 94 ? 64.965 63.360 40.193 1.00 12.59 94 ARG A N 1
ATOM 652 C CA . ARG A 1 94 ? 65.406 62.867 41.513 1.00 12.04 94 ARG A CA 1
ATOM 653 C C . ARG A 1 94 ? 66.907 62.583 41.549 1.00 12.07 94 ARG A C 1
ATOM 654 O O . ARG A 1 94 ? 67.577 62.923 42.533 1.00 12.84 94 ARG A O 1
ATOM 662 N N . VAL A 1 95 ? 67.454 62.015 40.455 1.00 11.76 95 VAL A N 1
ATOM 663 C CA . VAL A 1 95 ? 68.898 61.756 40.378 1.00 13.24 95 VAL A CA 1
ATOM 664 C C . VAL A 1 95 ? 69.648 63.086 40.489 1.00 13.99 95 VAL A C 1
ATOM 665 O O . VAL A 1 95 ? 70.622 63.219 41.253 1.00 13.56 95 VAL A O 1
ATOM 669 N N . SER A 1 96 ? 69.229 64.080 39.702 1.00 12.65 96 SER A N 1
ATOM 670 C CA . SER A 1 96 ? 69.902 65.364 39.633 1.00 13.85 96 SER A CA 1
ATOM 671 C C . SER A 1 96 ? 69.811 66.188 40.904 1.00 12.69 96 SER A C 1
ATOM 672 O O . SER A 1 96 ? 70.837 66.704 41.377 1.00 13.57 96 SER A O 1
ATOM 675 N N . VAL A 1 97 ? 68.644 66.222 41.555 1.00 13.52 97 VAL A N 1
ATOM 676 C CA . VAL A 1 97 ? 68.550 66.952 42.827 1.00 12.59 97 VAL A CA 1
ATOM 677 C C . VAL A 1 97 ? 69.406 66.235 43.871 1.00 14.34 97 VAL A C 1
ATOM 678 O O . VAL A 1 97 ? 70.073 66.900 44.680 1.00 14.01 97 VAL A O 1
ATOM 682 N N . TRP A 1 98 ? 69.449 64.887 43.876 1.00 11.98 98 TRP A N 1
ATOM 683 C CA . TRP A 1 98 ? 70.360 64.209 44.792 1.00 12.18 98 TRP A CA 1
ATOM 684 C C . TRP A 1 98 ? 71.802 64.674 44.566 1.00 13.89 98 TRP A C 1
ATOM 685 O O . TRP A 1 98 ? 72.544 64.923 45.532 1.00 13.07 98 TRP A O 1
ATOM 696 N N . GLU A 1 99 ? 72.244 64.779 43.296 1.00 12.35 99 GLU A N 1
ATOM 697 C CA . GLU A 1 99 ? 73.624 65.209 43.041 1.00 13.98 99 GLU A CA 1
ATOM 698 C C . GLU A 1 99 ? 73.841 66.653 43.494 1.00 13.51 99 GLU A C 1
ATOM 699 O O . GLU A 1 99 ? 74.895 66.928 44.086 1.00 13.76 99 GLU A O 1
ATOM 705 N N . LEU A 1 100 ? 72.882 67.544 43.290 1.00 13.83 100 LEU A N 1
ATOM 706 C CA . LEU A 1 100 ? 73.040 68.923 43.777 1.00 15.10 100 LEU A CA 1
ATOM 707 C C . LEU A 1 100 ? 73.238 68.929 45.293 1.00 15.96 100 LEU A C 1
ATOM 708 O O . LEU A 1 100 ? 73.981 69.783 45.799 1.00 17.27 100 LEU A O 1
ATOM 713 N N . LEU A 1 101 ? 72.541 68.061 46.024 1.00 15.16 101 LEU A N 1
ATOM 714 C CA . LEU A 1 101 ? 72.650 68.068 47.475 1.00 16.57 101 LEU A CA 1
ATOM 715 C C . LEU A 1 101 ? 73.835 67.279 47.993 1.00 18.61 101 LEU A C 1
ATOM 716 O O . LEU A 1 101 ? 74.325 67.656 49.082 1.00 19.81 101 LEU A O 1
ATOM 721 N N . HIS A 1 102 ? 74.206 66.156 47.371 1.00 16.85 102 HIS A N 1
ATOM 722 C CA . HIS A 1 102 ? 75.144 65.228 47.986 1.00 18.30 102 HIS A CA 1
ATOM 723 C C . HIS A 1 102 ? 76.329 64.813 47.145 1.00 18.61 102 HIS A C 1
ATOM 724 O O . HIS A 1 102 ? 77.116 63.989 47.612 1.00 20.93 102 HIS A O 1
ATOM 731 N N . ALA A 1 103 ? 76.502 65.357 45.946 1.00 16.64 103 ALA A N 1
ATOM 732 C CA . ALA A 1 103 ? 77.659 65.022 45.129 1.00 18.17 103 ALA A CA 1
ATOM 733 C C . ALA A 1 103 ? 78.490 66.291 44.984 1.00 18.82 103 ALA A C 1
ATOM 734 O O . ALA A 1 103 ? 78.562 66.899 43.926 1.00 18.19 103 ALA A O 1
ATOM 736 N N . ALA A 1 104 ? 79.144 66.697 46.087 1.00 21.37 104 ALA A N 1
ATOM 737 C CA . ALA A 1 104 ? 79.911 67.937 46.114 1.00 22.78 104 ALA A CA 1
ATOM 738 C C . ALA A 1 104 ? 81.039 68.057 45.106 1.00 22.41 104 ALA A C 1
ATOM 739 O O . ALA A 1 104 ? 81.397 69.183 44.737 1.00 23.22 104 ALA A O 1
ATOM 741 N N . ASP A 1 105 ? 81.581 66.963 44.605 1.00 20.10 105 ASP A N 1
ATOM 742 C CA . ASP A 1 105 ? 82.637 66.938 43.621 1.00 21.44 105 ASP A CA 1
ATOM 743 C C . ASP A 1 105 ? 82.135 67.280 42.228 1.00 20.61 105 ASP A C 1
ATOM 744 O O . ASP A 1 105 ? 82.960 67.553 41.342 1.00 22.28 105 ASP A O 1
ATOM 749 N N . VAL A 1 106 ? 80.820 67.201 42.002 1.00 18.87 106 VAL A N 1
ATOM 750 C CA . VAL A 1 106 ? 80.318 67.527 40.655 1.00 18.62 106 VAL A CA 1
ATOM 751 C C . VAL A 1 106 ? 79.820 68.957 40.669 1.00 18.18 106 VAL A C 1
ATOM 752 O O . VAL A 1 106 ? 78.886 69.326 41.373 1.00 17.99 106 VAL A O 1
ATOM 756 N N . PRO A 1 107 ? 80.408 69.838 39.851 1.00 18.31 107 PRO A N 1
ATOM 757 C CA . PRO A 1 107 ? 79.938 71.208 39.777 1.00 18.62 107 PRO A CA 1
ATOM 758 C C . PRO A 1 107 ? 78.441 71.209 39.497 1.00 17.91 107 PRO A C 1
ATOM 759 O O . PRO A 1 107 ? 77.948 70.436 38.643 1.00 16.38 107 PRO A O 1
ATOM 763 N N . GLU A 1 108 ? 77.707 72.138 40.093 1.00 18.40 108 GLU A N 1
ATOM 764 C CA . GLU A 1 108 ? 76.272 72.273 39.834 1.00 19.34 108 GLU A CA 1
ATOM 765 C C . GLU A 1 108 ? 75.926 72.421 38.366 1.00 17.08 108 GLU A C 1
ATOM 766 O O . GLU A 1 108 ? 75.004 71.749 37.871 1.00 15.15 108 GLU A O 1
ATOM 772 N N . PRO A 1 109 ? 76.656 73.223 37.580 1.00 16.91 109 PRO A N 1
ATOM 773 C CA . PRO A 1 109 ? 76.361 73.317 36.157 1.00 16.26 109 PRO A CA 1
ATOM 774 C C . PRO A 1 109 ? 76.575 72.012 35.416 1.00 16.06 109 PRO A C 1
ATOM 775 O O . PRO A 1 109 ? 75.834 71.787 34.421 1.00 16.16 109 PRO A O 1
ATOM 779 N N . VAL A 1 110 ? 77.491 71.152 35.836 1.00 14.21 110 VAL A N 1
ATOM 780 C CA . VAL A 1 110 ? 77.704 69.837 35.230 1.00 15.45 110 VAL A CA 1
ATOM 781 C C . VAL A 1 110 ? 76.511 68.936 35.578 1.00 14.90 110 VAL A C 1
ATOM 782 O O . VAL A 1 110 ? 76.003 68.213 34.711 1.00 14.62 110 VAL A O 1
ATOM 786 N N . VAL A 1 111 ? 76.022 69.034 36.815 1.00 15.31 111 VAL A N 1
ATOM 787 C CA . VAL A 1 111 ? 74.801 68.263 37.150 1.00 14.85 111 VAL A CA 1
ATOM 788 C C . VAL A 1 111 ? 73.669 68.625 36.205 1.00 15.97 111 VAL A C 1
ATOM 789 O O . VAL A 1 111 ? 72.912 67.761 35.750 1.00 15.10 111 VAL A O 1
ATOM 793 N N . VAL A 1 112 ? 73.468 69.932 35.950 1.00 14.86 112 VAL A N 1
ATOM 794 C CA . VAL A 1 112 ? 72.401 70.371 35.053 1.00 15.81 112 VAL A CA 1
ATOM 795 C C . VAL A 1 112 ? 72.677 69.869 33.637 1.00 15.77 112 VAL A C 1
ATOM 796 O O . VAL A 1 112 ? 71.765 69.279 33.019 1.00 15.13 112 VAL A O 1
ATOM 800 N N . ASP A 1 113 ? 73.921 70.000 33.148 1.00 14.23 113 ASP A N 1
ATOM 801 C CA . ASP A 1 113 ? 74.185 69.484 31.793 1.00 14.83 113 ASP A CA 1
ATOM 802 C C . ASP A 1 113 ? 73.872 67.998 31.664 1.00 14.87 113 ASP A C 1
ATOM 803 O O . ASP A 1 113 ? 73.350 67.541 30.626 1.00 16.05 113 ASP A O 1
ATOM 808 N N . GLU A 1 114 ? 74.269 67.212 32.666 1.00 15.50 114 GLU A N 1
ATOM 809 C CA . GLU A 1 114 ? 74.035 65.761 32.601 1.00 15.87 114 GLU A CA 1
ATOM 810 C C . GLU A 1 114 ? 72.538 65.475 32.565 1.00 15.11 114 GLU A C 1
ATOM 811 O O . GLU A 1 114 ? 72.062 64.602 31.833 1.00 15.52 114 GLU A O 1
ATOM 817 N N . ALA A 1 115 ? 71.760 66.176 33.389 1.00 14.10 115 ALA A N 1
ATOM 818 C CA . ALA A 1 115 ? 70.312 65.958 33.418 1.00 14.18 115 ALA A CA 1
ATOM 819 C C . ALA A 1 115 ? 69.648 66.317 32.098 1.00 14.42 115 ALA A C 1
ATOM 820 O O . ALA A 1 115 ? 68.762 65.619 31.615 1.00 14.40 115 ALA A O 1
ATOM 822 N N . VAL A 1 116 ? 70.099 67.423 31.487 1.00 14.76 116 VAL A N 1
ATOM 823 C CA . VAL A 1 116 ? 69.526 67.851 30.202 1.00 15.31 116 VAL A CA 1
ATOM 824 C C . VAL A 1 116 ? 69.871 66.826 29.126 1.00 15.00 116 VAL A C 1
ATOM 825 O O . VAL A 1 116 ? 69.029 66.461 28.283 1.00 16.16 116 VAL A O 1
ATOM 829 N N . GLN A 1 117 ? 71.087 66.293 29.172 1.00 14.62 117 GLN A N 1
ATOM 830 C CA . GLN A 1 117 ? 71.490 65.274 28.204 1.00 16.23 117 GLN A CA 1
ATOM 831 C C . GLN A 1 117 ? 70.764 63.950 28.436 1.00 16.06 117 GLN A C 1
ATOM 832 O O . GLN A 1 117 ? 70.332 63.322 27.452 1.00 17.04 117 GLN A O 1
ATOM 838 N N . LEU A 1 118 ? 70.548 63.555 29.688 1.00 15.13 118 LEU A N 1
ATOM 839 C CA . LEU A 1 118 ? 69.743 62.359 29.958 1.00 14.94 118 LEU A CA 1
ATOM 840 C C . LEU A 1 118 ? 68.331 62.557 29.440 1.00 14.83 118 LEU A C 1
ATOM 841 O O . LEU A 1 118 ? 67.739 61.640 28.869 1.00 15.42 118 LEU A O 1
ATOM 846 N N . ALA A 1 119 ? 67.770 63.759 29.604 1.00 14.32 119 ALA A N 1
ATOM 847 C CA . ALA A 1 119 ? 66.421 64.061 29.104 1.00 13.76 119 ALA A CA 1
ATOM 848 C C . ALA A 1 119 ? 66.367 63.936 27.584 1.00 14.82 119 ALA A C 1
ATOM 849 O O . ALA A 1 119 ? 65.423 63.369 27.009 1.00 15.07 119 ALA A O 1
ATOM 851 N N . LYS A 1 120 ? 67.402 64.457 26.910 1.00 14.86 120 LYS A N 1
ATOM 852 C CA . LYS A 1 120 ? 67.421 64.339 25.448 1.00 17.02 120 LYS A CA 1
ATOM 853 C C . LYS A 1 120 ? 67.481 62.889 24.980 1.00 17.25 120 LYS A C 1
ATOM 854 O O . LYS A 1 120 ? 66.751 62.488 24.050 1.00 19.21 120 LYS A O 1
ATOM 860 N N . GLU A 1 121 ? 68.345 62.094 25.616 1.00 15.56 121 GLU A N 1
ATOM 861 C CA . GLU A 1 121 ? 68.538 60.717 25.183 1.00 17.69 121 GLU A CA 1
ATOM 862 C C . GLU A 1 121 ? 67.378 59.789 25.490 1.00 18.21 121 GLU A C 1
ATOM 863 O O . GLU A 1 121 ? 67.077 58.845 24.753 1.00 20.77 121 GLU A O 1
ATOM 869 N N . LEU A 1 122 ? 66.791 60.008 26.665 1.00 18.15 122 LEU A N 1
ATOM 870 C CA . LEU A 1 122 ? 65.815 59.064 27.192 1.00 19.14 122 LEU A CA 1
ATOM 871 C C . LEU A 1 122 ? 64.374 59.524 27.157 1.00 20.40 122 LEU A C 1
ATOM 872 O O . LEU A 1 122 ? 63.508 58.642 27.343 1.00 23.93 122 LEU A O 1
ATOM 877 N N . SER A 1 123 ? 64.132 60.817 27.047 1.00 17.23 123 SER A N 1
ATOM 878 C CA . SER A 1 123 ? 62.748 61.290 27.179 1.00 15.36 123 SER A CA 1
ATOM 879 C C . SER A 1 123 ? 62.267 62.110 26.003 1.00 16.19 123 SER A C 1
ATOM 880 O O . SER A 1 123 ? 62.647 61.827 24.853 1.00 17.82 123 SER A O 1
ATOM 883 N N . THR A 1 124 ? 61.359 63.043 26.218 1.00 16.01 124 THR A N 1
ATOM 884 C CA . THR A 1 124 ? 60.681 63.791 25.165 1.00 16.57 124 THR A CA 1
ATOM 885 C C . THR A 1 124 ? 61.468 64.961 24.598 1.00 18.27 124 THR A C 1
ATOM 886 O O . THR A 1 124 ? 62.424 65.436 25.199 1.00 18.52 124 THR A O 1
ATOM 890 N N . ASP A 1 125 ? 60.982 65.511 23.470 1.00 19.88 125 ASP A N 1
ATOM 891 C CA . ASP A 1 125 ? 61.644 66.672 22.881 1.00 22.07 125 ASP A CA 1
ATOM 892 C C . ASP A 1 125 ? 61.648 67.883 23.804 1.00 21.89 125 ASP A C 1
ATOM 893 O O . ASP A 1 125 ? 62.615 68.655 23.790 1.00 22.15 125 ASP A O 1
ATOM 898 N N . ASP A 1 126 ? 60.598 68.049 24.595 1.00 21.09 126 ASP A N 1
ATOM 899 C CA . ASP A 1 126 ? 60.399 69.119 25.538 1.00 21.46 126 ASP A CA 1
ATOM 900 C C . ASP A 1 126 ? 61.095 68.873 26.883 1.00 19.23 126 ASP A C 1
ATOM 901 O O . ASP A 1 126 ? 61.290 69.830 27.633 1.00 18.66 126 ASP A O 1
ATOM 906 N N . SER A 1 127 ? 61.491 67.629 27.150 1.00 18.23 127 SER A N 1
ATOM 907 C CA . SER A 1 127 ? 62.115 67.318 28.444 1.00 18.17 127 SER A CA 1
ATOM 908 C C . SER A 1 127 ? 63.394 68.031 28.786 1.00 17.39 127 SER A C 1
ATOM 909 O O . SER A 1 127 ? 63.517 68.494 29.938 1.00 17.45 127 SER A O 1
ATOM 912 N N . PRO A 1 128 ? 64.356 68.183 27.893 1.00 16.59 128 PRO A N 1
ATOM 913 C CA . PRO A 1 128 ? 65.585 68.918 28.177 1.00 16.85 128 PRO A CA 1
ATOM 914 C C . PRO A 1 128 ? 65.301 70.328 28.664 1.00 17.30 128 PRO A C 1
ATOM 915 O O . PRO A 1 128 ? 65.878 70.776 29.677 1.00 17.25 128 PRO A O 1
ATOM 919 N N . GLY A 1 129 ? 64.416 71.082 27.978 1.00 17.37 129 GLY A N 1
ATOM 920 C CA . GLY A 1 129 ? 64.115 72.446 28.433 1.00 18.76 129 GLY A CA 1
ATOM 921 C C . GLY A 1 129 ? 63.399 72.479 29.769 1.00 18.91 129 GLY A C 1
ATOM 922 O O . GLY A 1 129 ? 63.576 73.368 30.620 1.00 19.44 129 GLY A O 1
ATOM 923 N N . PHE A 1 130 ? 62.531 71.497 29.997 1.00 19.52 130 PHE A N 1
ATOM 924 C CA . PHE A 1 130 ? 61.787 71.388 31.243 1.00 19.13 130 PHE A CA 1
ATOM 925 C C . PHE A 1 130 ? 62.746 71.133 32.408 1.00 18.33 130 PHE A C 1
ATOM 926 O O . PHE A 1 130 ? 62.689 71.863 33.407 1.00 18.60 130 PHE A O 1
ATOM 934 N N . VAL A 1 131 ? 63.614 70.133 32.256 1.00 16.69 131 VAL A N 1
ATOM 935 C CA . VAL A 1 131 ? 64.538 69.826 33.362 1.00 16.62 131 VAL A CA 1
ATOM 936 C C . VAL A 1 131 ? 65.537 70.953 33.581 1.00 17.16 131 VAL A C 1
ATOM 937 O O . VAL A 1 131 ? 65.896 71.292 34.714 1.00 17.62 131 VAL A O 1
ATOM 941 N N . ASN A 1 132 ? 66.006 71.588 32.510 1.00 16.53 132 ASN A N 1
ATOM 942 C CA . ASN A 1 132 ? 66.903 72.740 32.640 1.00 18.64 132 ASN A CA 1
ATOM 943 C C . ASN A 1 132 ? 66.271 73.852 33.462 1.00 19.45 132 ASN A C 1
ATOM 944 O O . ASN A 1 132 ? 66.912 74.505 34.313 1.00 19.39 132 ASN A O 1
ATOM 949 N N . GLY A 1 133 ? 64.983 74.145 33.237 1.00 19.26 133 GLY A N 1
ATOM 950 C CA . GLY A 1 133 ? 64.272 75.187 33.954 1.00 20.45 133 GLY A CA 1
ATOM 951 C C . GLY A 1 133 ? 64.064 74.882 35.432 1.00 20.71 133 GLY A C 1
ATOM 952 O O . GLY A 1 133 ? 64.308 75.731 36.302 1.00 21.51 133 GLY A O 1
ATOM 953 N N . VAL A 1 134 ? 63.598 73.677 35.726 1.00 18.37 134 VAL A N 1
ATOM 954 C CA . VAL A 1 134 ? 63.386 73.286 37.126 1.00 18.62 134 VAL A CA 1
ATOM 955 C C . VAL A 1 134 ? 64.703 73.279 37.879 1.00 18.65 134 VAL A C 1
ATOM 956 O O . VAL A 1 134 ? 64.778 73.851 38.972 1.00 19.71 134 VAL A O 1
ATOM 960 N N . LEU A 1 135 ? 65.752 72.660 37.322 1.00 17.14 135 LEU A N 1
ATOM 961 C CA . LEU A 1 135 ? 67.036 72.602 38.023 1.00 17.32 135 LEU A CA 1
ATOM 962 C C . LEU A 1 135 ? 67.739 73.949 38.143 1.00 19.84 135 LEU A C 1
ATOM 963 O O . LEU A 1 135 ? 68.373 74.239 39.166 1.00 19.28 135 LEU A O 1
ATOM 968 N N . GLY A 1 136 ? 67.532 74.813 37.159 1.00 20.51 136 GLY A N 1
ATOM 969 C CA . GLY A 1 136 ? 68.104 76.165 37.216 1.00 22.90 136 GLY A CA 1
ATOM 970 C C . GLY A 1 136 ? 67.505 76.876 38.426 1.00 24.01 136 GLY A C 1
ATOM 971 O O . GLY A 1 136 ? 68.233 77.616 39.093 1.00 25.92 136 GLY A O 1
ATOM 972 N N . GLN A 1 137 ? 66.232 76.655 38.735 1.00 23.90 137 GLN A N 1
ATOM 973 C CA . GLN A 1 137 ? 65.641 77.261 39.925 1.00 25.54 137 GLN A CA 1
ATOM 974 C C . GLN A 1 137 ? 66.033 76.505 41.190 1.00 26.91 137 GLN A C 1
ATOM 975 O O . GLN A 1 137 ? 66.245 77.153 42.229 1.00 27.78 137 GLN A O 1
ATOM 981 N N . VAL A 1 138 ? 66.193 75.177 41.148 1.00 24.74 138 VAL A N 1
ATOM 982 C CA . VAL A 1 138 ? 66.595 74.463 42.366 1.00 25.80 138 VAL A CA 1
ATOM 983 C C . VAL A 1 138 ? 68.012 74.869 42.767 1.00 29.03 138 VAL A C 1
ATOM 984 O O . VAL A 1 138 ? 68.238 75.036 43.985 1.00 29.35 138 VAL A O 1
ATOM 988 N N . MET A 1 139 ? 68.933 74.998 41.810 1.00 31.16 139 MET A N 1
ATOM 989 C CA . MET A 1 139 ? 70.279 75.431 42.191 1.00 35.06 139 MET A CA 1
ATOM 990 C C . MET A 1 139 ? 70.263 76.962 42.309 1.00 36.42 139 MET A C 1
ATOM 991 O O . MET A 1 139 ? 69.626 77.448 43.263 1.00 37.57 139 MET A O 1
ATOM 996 N N . VAL B 1 7 ? 42.079 47.090 36.162 1.00 29.50 7 VAL B N 1
ATOM 997 C CA . VAL B 1 7 ? 43.321 46.388 35.855 1.00 27.53 7 VAL B CA 1
ATOM 998 C C . VAL B 1 7 ? 43.014 44.889 35.713 1.00 27.22 7 VAL B C 1
ATOM 999 O O . VAL B 1 7 ? 42.459 44.178 36.493 1.00 28.15 7 VAL B O 1
ATOM 1003 N N . ARG B 1 8 ? 43.521 44.713 34.493 1.00 24.65 8 ARG B N 1
ATOM 1004 C CA . ARG B 1 8 ? 43.516 43.384 33.902 1.00 23.53 8 ARG B CA 1
ATOM 1005 C C . ARG B 1 8 ? 44.573 42.645 34.707 1.00 20.80 8 ARG B C 1
ATOM 1006 O O . ARG B 1 8 ? 45.518 43.197 35.292 1.00 20.10 8 ARG B O 1
ATOM 1014 N N . GLY B 1 9 ? 44.315 41.346 34.642 1.00 20.10 9 GLY B N 1
ATOM 1015 C CA . GLY B 1 9 ? 45.117 40.375 35.371 1.00 19.35 9 GLY B CA 1
ATOM 1016 C C . GLY B 1 9 ? 46.607 40.540 35.153 1.00 18.88 9 GLY B C 1
ATOM 1017 O O . GLY B 1 9 ? 47.374 40.358 36.101 1.00 18.63 9 GLY B O 1
ATOM 1018 N N . ARG B 1 10 ? 47.007 40.839 33.908 1.00 17.06 10 ARG B N 1
ATOM 1019 C CA . ARG B 1 10 ? 48.444 40.932 33.628 1.00 17.37 10 ARG B CA 1
ATOM 1020 C C . ARG B 1 10 ? 48.942 42.345 33.388 1.00 16.72 10 ARG B C 1
ATOM 1021 O O . ARG B 1 10 ? 50.034 42.469 32.804 1.00 15.79 10 ARG B O 1
ATOM 1029 N N . HIS B 1 11 ? 48.218 43.360 33.821 1.00 17.12 11 HIS B N 1
ATOM 1030 C CA . HIS B 1 11 ? 48.639 44.746 33.632 1.00 15.86 11 HIS B CA 1
ATOM 1031 C C . HIS B 1 11 ? 49.998 45.015 34.267 1.00 16.30 11 HIS B C 1
ATOM 1032 O O . HIS B 1 11 ? 50.895 45.568 33.616 1.00 15.31 11 HIS B O 1
ATOM 1039 N N . GLN B 1 12 ? 50.177 44.596 35.527 1.00 14.76 12 GLN B N 1
ATOM 1040 C CA . GLN B 1 12 ? 51.476 44.801 36.177 1.00 15.64 12 GLN B CA 1
ATOM 1041 C C . GLN B 1 12 ? 52.606 44.076 35.452 1.00 14.96 12 GLN B C 1
ATOM 1042 O O . GLN B 1 12 ? 53.739 44.600 35.380 1.00 15.03 12 GLN B O 1
ATOM 1048 N N . ALA B 1 13 ? 52.344 42.872 34.944 1.00 14.21 13 ALA B N 1
ATOM 1049 C CA . ALA B 1 13 ? 53.359 42.116 34.208 1.00 12.94 13 ALA B CA 1
ATOM 1050 C C . ALA B 1 13 ? 53.760 42.899 32.956 1.00 12.68 13 ALA B C 1
ATOM 1051 O O . ALA B 1 13 ? 54.968 42.917 32.649 1.00 13.86 13 ALA B O 1
ATOM 1053 N N . ARG B 1 14 ? 52.814 43.522 32.264 1.00 13.47 14 ARG B N 1
ATOM 1054 C CA . ARG B 1 14 ? 53.114 44.349 31.106 1.00 11.91 14 ARG B CA 1
ATOM 1055 C C . ARG B 1 14 ? 53.954 45.572 31.529 1.00 13.60 14 ARG B C 1
ATOM 1056 O O . ARG B 1 14 ? 54.893 45.971 30.834 1.00 12.81 14 ARG B O 1
ATOM 1064 N N . LYS B 1 15 ? 53.589 46.200 32.651 1.00 12.32 15 LYS B N 1
ATOM 1065 C CA . LYS B 1 15 ? 54.326 47.390 33.123 1.00 13.37 15 LYS B CA 1
ATOM 1066 C C . LYS B 1 15 ? 55.759 47.024 33.476 1.00 12.20 15 LYS B C 1
ATOM 1067 O O . LYS B 1 15 ? 56.718 47.744 33.097 1.00 12.87 15 LYS B O 1
ATOM 1073 N N . ARG B 1 16 ? 55.960 45.857 34.136 1.00 12.73 16 ARG B N 1
ATOM 1074 C CA . ARG B 1 16 ? 57.340 45.432 34.387 1.00 13.28 16 ARG B CA 1
ATOM 1075 C C . ARG B 1 16 ? 58.080 45.134 33.094 1.00 13.90 16 ARG B C 1
ATOM 1076 O O . ARG B 1 16 ? 59.295 45.425 32.991 1.00 13.05 16 ARG B O 1
ATOM 1084 N N . ALA B 1 17 ? 57.418 44.625 32.051 1.00 13.07 17 ALA B N 1
ATOM 1085 C CA . ALA B 1 17 ? 58.077 44.375 30.771 1.00 12.71 17 ALA B CA 1
ATOM 1086 C C . ALA B 1 17 ? 58.521 45.694 30.130 1.00 12.71 17 ALA B C 1
ATOM 1087 O O . ALA B 1 17 ? 59.624 45.744 29.570 1.00 13.77 17 ALA B O 1
ATOM 1089 N N . VAL B 1 18 ? 57.707 46.755 30.269 1.00 13.73 18 VAL B N 1
ATOM 1090 C CA . VAL B 1 18 ? 58.169 48.059 29.749 1.00 12.81 18 VAL B CA 1
ATOM 1091 C C . VAL B 1 18 ? 59.454 48.486 30.454 1.00 13.46 18 VAL B C 1
ATOM 1092 O O . VAL B 1 18 ? 60.390 48.962 29.803 1.00 13.30 18 VAL B O 1
ATOM 1096 N N . ALA B 1 19 ? 59.532 48.354 31.785 1.00 12.70 19 ALA B N 1
ATOM 1097 C CA . ALA B 1 19 ? 60.772 48.682 32.509 1.00 13.42 19 ALA B CA 1
ATOM 1098 C C . ALA B 1 19 ? 61.959 47.832 32.063 1.00 14.03 19 ALA B C 1
ATOM 1099 O O . ALA B 1 19 ? 63.078 48.379 32.008 1.00 14.15 19 ALA B O 1
ATOM 1101 N N . LEU B 1 20 ? 61.730 46.559 31.758 1.00 12.97 20 LEU B N 1
ATOM 1102 C CA . LEU B 1 20 ? 62.840 45.700 31.308 1.00 13.60 20 LEU B CA 1
ATOM 1103 C C . LEU B 1 20 ? 63.350 46.115 29.943 1.00 13.83 20 LEU B C 1
ATOM 1104 O O . LEU B 1 20 ? 64.561 46.139 29.701 1.00 14.62 20 LEU B O 1
ATOM 1109 N N . LEU B 1 21 ? 62.429 46.488 29.030 1.00 12.77 21 LEU B N 1
ATOM 1110 C CA . LEU B 1 21 ? 62.844 46.941 27.707 1.00 12.77 21 LEU B CA 1
ATOM 1111 C C . LEU B 1 21 ? 63.615 48.259 27.824 1.00 13.27 21 LEU B C 1
ATOM 1112 O O . LEU B 1 21 ? 64.621 48.491 27.148 1.00 14.50 21 LEU B O 1
ATOM 1117 N N . PHE B 1 22 ? 63.172 49.127 28.748 1.00 12.56 22 PHE B N 1
ATOM 1118 C CA . PHE B 1 22 ? 63.915 50.375 28.986 1.00 14.35 22 PHE B CA 1
ATOM 1119 C C . PHE B 1 22 ? 65.320 50.093 29.499 1.00 14.19 22 PHE B C 1
ATOM 1120 O O . PHE B 1 22 ? 66.271 50.722 28.998 1.00 14.57 22 PHE B O 1
ATOM 1128 N N . GLU B 1 23 ? 65.488 49.188 30.463 1.00 13.97 23 GLU B N 1
ATOM 1129 C CA . GLU B 1 23 ? 66.815 48.839 30.963 1.00 14.94 23 GLU B CA 1
ATOM 1130 C C . GLU B 1 23 ? 67.685 48.285 29.848 1.00 16.04 23 GLU B C 1
ATOM 1131 O O . GLU B 1 23 ? 68.865 48.630 29.767 1.00 15.00 23 GLU B O 1
ATOM 1137 N N . ALA B 1 24 ? 67.146 47.381 29.024 1.00 14.57 24 ALA B N 1
ATOM 1138 C CA . ALA B 1 24 ? 67.916 46.817 27.922 1.00 15.29 24 ALA B CA 1
ATOM 1139 C C . ALA B 1 24 ? 68.442 47.883 26.970 1.00 16.13 24 ALA B C 1
ATOM 1140 O O . ALA B 1 24 ? 69.599 47.861 26.560 1.00 16.05 24 ALA B O 1
ATOM 1142 N N . GLU B 1 25 ? 67.597 48.856 26.625 1.00 14.88 25 GLU B N 1
ATOM 1143 C CA . GLU B 1 25 ? 68.038 49.936 25.735 1.00 15.18 25 GLU B CA 1
ATOM 1144 C C . GLU B 1 25 ? 69.119 50.782 26.387 1.00 15.01 25 GLU B C 1
ATOM 1145 O O . GLU B 1 25 ? 70.103 51.135 25.718 1.00 16.41 25 GLU B O 1
ATOM 1151 N N . VAL B 1 26 ? 69.010 51.074 27.684 1.00 14.14 26 VAL B N 1
ATOM 1152 C CA . VAL B 1 26 ? 70.061 51.832 28.365 1.00 15.57 26 VAL B CA 1
ATOM 1153 C C . VAL B 1 26 ? 71.375 51.070 28.343 1.00 15.78 26 VAL B C 1
ATOM 1154 O O . VAL B 1 26 ? 72.428 51.722 28.225 1.00 17.70 26 VAL B O 1
ATOM 1158 N N . ARG B 1 27 ? 71.346 49.754 28.529 1.00 18.33 27 ARG B N 1
ATOM 1159 C CA . ARG B 1 27 ? 72.604 48.991 28.546 1.00 20.31 27 ARG B CA 1
ATOM 1160 C C . ARG B 1 27 ? 73.089 48.585 27.166 1.00 21.31 27 ARG B C 1
ATOM 1161 O O . ARG B 1 27 ? 74.258 48.165 27.014 1.00 23.11 27 ARG B O 1
ATOM 1169 N N . GLY B 1 28 ? 72.266 48.708 26.129 1.00 19.97 28 GLY B N 1
ATOM 1170 C CA . GLY B 1 28 ? 72.652 48.314 24.766 1.00 21.77 28 GLY B CA 1
ATOM 1171 C C . GLY B 1 28 ? 72.705 46.799 24.637 1.00 22.51 28 GLY B C 1
ATOM 1172 O O . GLY B 1 28 ? 73.545 46.256 23.902 1.00 23.52 28 GLY B O 1
ATOM 1173 N N . ILE B 1 29 ? 71.833 46.089 25.341 1.00 19.29 29 ILE B N 1
ATOM 1174 C CA . ILE B 1 29 ? 71.740 44.639 25.326 1.00 18.30 29 ILE B CA 1
ATOM 1175 C C . ILE B 1 29 ? 70.294 44.222 24.987 1.00 18.08 29 ILE B C 1
ATOM 1176 O O . ILE B 1 29 ? 69.419 45.088 24.864 1.00 18.43 29 ILE B O 1
ATOM 1181 N N . SER B 1 30 ? 70.102 42.933 24.691 1.00 17.94 30 SER B N 1
ATOM 1182 C CA . SER B 1 30 ? 68.751 42.497 24.350 1.00 18.14 30 SER B CA 1
ATOM 1183 C C . SER B 1 30 ? 67.901 42.403 25.615 1.00 16.77 30 SER B C 1
ATOM 1184 O O . SER B 1 30 ? 68.373 42.158 26.749 1.00 17.00 30 SER B O 1
ATOM 1187 N N . ALA B 1 31 ? 66.587 42.509 25.401 1.00 16.22 31 ALA B N 1
ATOM 1188 C CA . ALA B 1 31 ? 65.641 42.358 26.507 1.00 15.62 31 ALA B CA 1
ATOM 1189 C C . ALA B 1 31 ? 65.716 40.928 27.038 1.00 16.43 31 ALA B C 1
ATOM 1190 O O . ALA B 1 31 ? 65.538 40.720 28.233 1.00 15.91 31 ALA B O 1
ATOM 1192 N N . ALA B 1 32 ? 66.016 39.938 26.208 1.00 16.07 32 ALA B N 1
ATOM 1193 C CA . ALA B 1 32 ? 66.152 38.564 26.698 1.00 16.26 32 ALA B CA 1
ATOM 1194 C C . ALA B 1 32 ? 67.287 38.443 27.715 1.00 16.50 32 ALA B C 1
ATOM 1195 O O . ALA B 1 32 ? 67.160 37.686 28.689 1.00 17.09 32 ALA B O 1
ATOM 1197 N N . GLU B 1 33 ? 68.390 39.159 27.496 1.00 17.25 33 GLU B N 1
ATOM 1198 C CA . GLU B 1 33 ? 69.490 39.118 28.466 1.00 18.53 33 GLU B CA 1
ATOM 1199 C C . GLU B 1 33 ? 69.067 39.726 29.806 1.00 18.46 33 GLU B C 1
ATOM 1200 O O . GLU B 1 33 ? 69.466 39.223 30.873 1.00 19.35 33 GLU B O 1
ATOM 1206 N N . VAL B 1 34 ? 68.259 40.799 29.762 1.00 16.62 34 VAL B N 1
ATOM 1207 C CA . VAL B 1 34 ? 67.767 41.390 31.023 1.00 16.36 34 VAL B CA 1
ATOM 1208 C C . VAL B 1 34 ? 66.818 40.408 31.692 1.00 17.71 34 VAL B C 1
ATOM 1209 O O . VAL B 1 34 ? 66.877 40.238 32.934 1.00 18.27 34 VAL B O 1
ATOM 1213 N N . VAL B 1 35 ? 65.980 39.696 30.922 1.00 17.13 35 VAL B N 1
ATOM 1214 C CA . VAL B 1 35 ? 65.112 38.687 31.531 1.00 17.69 35 VAL B CA 1
ATOM 1215 C C . VAL B 1 35 ? 65.914 37.603 32.230 1.00 18.72 35 VAL B C 1
ATOM 1216 O O . VAL B 1 35 ? 65.549 37.169 33.332 1.00 19.06 35 VAL B O 1
ATOM 1220 N N . ASP B 1 36 ? 67.011 37.137 31.617 1.00 19.08 36 ASP B N 1
ATOM 1221 C CA . ASP B 1 36 ? 67.806 36.098 32.303 1.00 22.01 36 ASP B CA 1
ATOM 1222 C C . ASP B 1 36 ? 68.263 36.586 33.669 1.00 20.61 36 ASP B C 1
ATOM 1223 O O . ASP B 1 36 ? 68.259 35.821 34.656 1.00 20.44 36 ASP B O 1
ATOM 1228 N N . THR B 1 37 ? 68.721 37.826 33.754 1.00 19.43 37 THR B N 1
ATOM 1229 C CA . THR B 1 37 ? 69.168 38.379 35.041 1.00 19.56 37 THR B CA 1
ATOM 1230 C C . THR B 1 37 ? 68.007 38.458 36.013 1.00 18.27 37 THR B C 1
ATOM 1231 O O . THR B 1 37 ? 68.111 38.101 37.198 1.00 18.87 37 THR B O 1
ATOM 1235 N N . ARG B 1 38 ? 66.850 38.924 35.548 1.00 17.22 38 ARG B N 1
ATOM 1236 C CA . ARG B 1 38 ? 65.682 38.975 36.427 1.00 17.30 38 ARG B CA 1
ATOM 1237 C C . ARG B 1 38 ? 65.250 37.586 36.876 1.00 17.33 38 ARG B C 1
ATOM 1238 O O . ARG B 1 38 ? 64.691 37.440 37.969 1.00 17.51 38 ARG B O 1
ATOM 1246 N N . ALA B 1 39 ? 65.400 36.567 36.056 1.00 18.32 39 ALA B N 1
ATOM 1247 C CA . ALA B 1 39 ? 65.084 35.191 36.441 1.00 19.99 39 ALA B CA 1
ATOM 1248 C C . ALA B 1 39 ? 66.045 34.728 37.524 1.00 19.34 39 ALA B C 1
ATOM 1249 O O . ALA B 1 39 ? 65.616 34.092 38.495 1.00 18.96 39 ALA B O 1
ATOM 1251 N N . ALA B 1 40 ? 67.320 35.095 37.429 1.00 20.53 40 ALA B N 1
ATOM 1252 C CA . ALA B 1 40 ? 68.270 34.725 38.488 1.00 20.91 40 ALA B CA 1
ATOM 1253 C C . ALA B 1 40 ? 67.917 35.385 39.813 1.00 21.81 40 ALA B C 1
ATOM 1254 O O . ALA B 1 40 ? 68.028 34.806 40.905 1.00 21.23 40 ALA B O 1
ATOM 1256 N N . LEU B 1 41 ? 67.518 36.658 39.736 1.00 20.63 41 LEU B N 1
ATOM 1257 C CA . LEU B 1 41 ? 67.154 37.404 40.942 1.00 21.45 41 LEU B CA 1
ATOM 1258 C C . LEU B 1 41 ? 65.928 36.775 41.595 1.00 20.98 41 LEU B C 1
ATOM 1259 O O . LEU B 1 41 ? 65.842 36.668 42.817 1.00 20.76 41 LEU B O 1
ATOM 1264 N N . ALA B 1 42 ? 64.968 36.336 40.778 1.00 20.03 42 ALA B N 1
ATOM 1265 C CA . ALA B 1 42 ? 63.764 35.720 41.330 1.00 21.16 42 ALA B CA 1
ATOM 1266 C C . ALA B 1 42 ? 64.066 34.397 42.033 1.00 22.98 42 ALA B C 1
ATOM 1267 O O . ALA B 1 42 ? 63.403 34.105 43.033 1.00 23.21 42 ALA B O 1
ATOM 1269 N N . GLU B 1 43 ? 64.979 33.615 41.481 1.00 22.82 43 GLU B N 1
ATOM 1270 C CA . GLU B 1 43 ? 65.372 32.351 42.121 1.00 27.57 43 GLU B CA 1
ATOM 1271 C C . GLU B 1 43 ? 66.139 32.598 43.411 1.00 26.99 43 GLU B C 1
ATOM 1272 O O . GLU B 1 43 ? 65.975 31.874 44.409 1.00 26.36 43 GLU B O 1
ATOM 1278 N N . ALA B 1 44 ? 66.928 33.666 43.482 1.00 25.19 44 ALA B N 1
ATOM 1279 C CA . ALA B 1 44 ? 67.696 34.008 44.665 1.00 25.87 44 ALA B CA 1
ATOM 1280 C C . ALA B 1 44 ? 66.845 34.568 45.790 1.00 25.96 44 ALA B C 1
ATOM 1281 O O . ALA B 1 44 ? 66.982 34.219 46.973 1.00 26.64 44 ALA B O 1
ATOM 1283 N N . LYS B 1 45 ? 65.912 35.456 45.418 1.00 25.47 45 LYS B N 1
ATOM 1284 C CA . LYS B 1 45 ? 65.051 36.107 46.399 1.00 26.33 45 LYS B CA 1
ATOM 1285 C C . LYS B 1 45 ? 63.588 36.039 45.993 1.00 25.44 45 LYS B C 1
ATOM 1286 O O . LYS B 1 45 ? 62.996 37.074 45.665 1.00 24.24 45 LYS B O 1
ATOM 1292 N N . PRO B 1 46 ? 62.958 34.877 46.083 1.00 26.05 46 PRO B N 1
ATOM 1293 C CA . PRO B 1 46 ? 61.577 34.687 45.688 1.00 26.73 46 PRO B CA 1
ATOM 1294 C C . PRO B 1 46 ? 60.554 35.423 46.525 1.00 28.07 46 PRO B C 1
ATOM 1295 O O . PRO B 1 46 ? 59.423 35.659 46.098 1.00 28.89 46 PRO B O 1
ATOM 1299 N N . ASP B 1 47 ? 60.927 35.846 47.724 1.00 30.02 47 ASP B N 1
ATOM 1300 C CA . ASP B 1 47 ? 60.101 36.598 48.635 1.00 31.79 47 ASP B CA 1
ATOM 1301 C C . ASP B 1 47 ? 59.964 38.062 48.242 1.00 31.80 47 ASP B C 1
ATOM 1302 O O . ASP B 1 47 ? 58.990 38.722 48.638 1.00 32.64 47 ASP B O 1
ATOM 1307 N N . ILE B 1 48 ? 60.939 38.642 47.541 1.00 28.88 48 ILE B N 1
ATOM 1308 C CA . ILE B 1 48 ? 60.894 40.059 47.215 1.00 27.64 48 ILE B CA 1
ATOM 1309 C C . ILE B 1 48 ? 61.188 40.391 45.762 1.00 25.26 48 ILE B C 1
ATOM 1310 O O . ILE B 1 48 ? 61.082 41.567 45.397 1.00 26.07 48 ILE B O 1
ATOM 1315 N N . ALA B 1 49 ? 61.583 39.420 44.936 1.00 22.40 49 ALA B N 1
ATOM 1316 C CA . ALA B 1 49 ? 61.947 39.714 43.552 1.00 21.59 49 ALA B CA 1
ATOM 1317 C C . ALA B 1 49 ? 61.349 38.743 42.551 1.00 21.40 49 ALA B C 1
ATOM 1318 O O . ALA B 1 49 ? 61.994 38.284 41.601 1.00 21.62 49 ALA B O 1
ATOM 1320 N N . ARG B 1 50 ? 60.040 38.472 42.691 1.00 19.08 50 ARG B N 1
ATOM 1321 C CA . ARG B 1 50 ? 59.387 37.582 41.743 1.00 18.25 50 ARG B CA 1
ATOM 1322 C C . ARG B 1 50 ? 59.445 38.166 40.325 1.00 17.92 50 ARG B C 1
ATOM 1323 O O . ARG B 1 50 ? 59.416 39.376 40.160 1.00 18.95 50 ARG B O 1
ATOM 1331 N N . LEU B 1 51 ? 59.516 37.259 39.368 1.00 17.01 51 LEU B N 1
ATOM 1332 C CA . LEU B 1 51 ? 59.423 37.685 37.967 1.00 17.89 51 LEU B CA 1
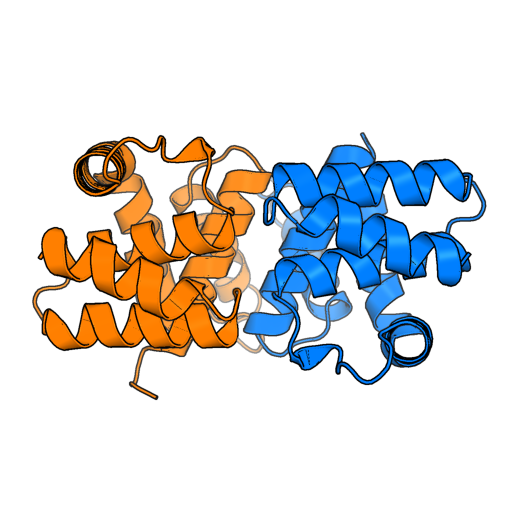ATOM 1333 C C . LEU B 1 51 ? 58.172 37.024 37.398 1.00 16.71 51 LEU B C 1
ATOM 1334 O O . LEU B 1 51 ? 58.060 35.799 37.328 1.00 17.24 51 LEU B O 1
ATOM 1339 N N . HIS B 1 52 ? 57.166 37.824 37.032 1.00 16.38 52 HIS B N 1
ATOM 1340 C CA . HIS B 1 52 ? 55.922 37.248 36.514 1.00 16.42 52 HIS B CA 1
ATOM 1341 C C . HIS B 1 52 ? 56.255 36.507 35.239 1.00 17.09 52 HIS B C 1
ATOM 1342 O O . HIS B 1 52 ? 56.957 37.064 34.376 1.00 15.16 52 HIS B O 1
ATOM 1349 N N . PRO B 1 53 ? 55.687 35.333 35.002 1.00 16.69 53 PRO B N 1
ATOM 1350 C CA . PRO B 1 53 ? 55.956 34.578 33.799 1.00 16.39 53 PRO B CA 1
ATOM 1351 C C . PRO B 1 53 ? 55.608 35.325 32.510 1.00 14.89 53 PRO B C 1
ATOM 1352 O O . PRO B 1 53 ? 56.267 35.137 31.496 1.00 15.65 53 PRO B O 1
ATOM 1356 N N . TYR B 1 54 ? 54.590 36.184 32.556 1.00 14.59 54 TYR B N 1
ATOM 1357 C CA . TYR B 1 54 ? 54.211 36.945 31.364 1.00 15.18 54 TYR B CA 1
ATOM 1358 C C . TYR B 1 54 ? 55.218 38.057 31.094 1.00 14.28 54 TYR B C 1
ATOM 1359 O O . TYR B 1 54 ? 55.485 38.390 29.935 1.00 14.56 54 TYR B O 1
ATOM 1368 N N . THR B 1 55 ? 55.836 38.619 32.143 1.00 14.50 55 THR B N 1
ATOM 1369 C CA . THR B 1 55 ? 56.866 39.650 31.903 1.00 13.66 55 THR B CA 1
ATOM 1370 C C . THR B 1 55 ? 57.980 38.989 31.115 1.00 13.60 55 THR B C 1
ATOM 1371 O O . THR B 1 55 ? 58.527 39.551 30.154 1.00 14.20 55 THR B O 1
ATOM 1375 N N . ALA B 1 56 ? 58.396 37.783 31.574 1.00 14.20 56 ALA B N 1
ATOM 1376 C CA . ALA B 1 56 ? 59.461 37.085 30.861 1.00 14.33 56 ALA B CA 1
ATOM 1377 C C . ALA B 1 56 ? 59.069 36.743 29.437 1.00 15.16 56 ALA B C 1
ATOM 1378 O O . ALA B 1 56 ? 59.894 36.877 28.519 1.00 15.68 56 ALA B O 1
ATOM 1380 N N . ALA B 1 57 ? 57.841 36.289 29.187 1.00 14.56 57 ALA B N 1
ATOM 1381 C CA . ALA B 1 57 ? 57.410 35.925 27.848 1.00 15.59 57 ALA B CA 1
ATOM 1382 C C . ALA B 1 57 ? 57.347 37.150 26.925 1.00 14.45 57 ALA B C 1
ATOM 1383 O O . ALA B 1 57 ? 57.801 37.032 25.784 1.00 15.77 57 ALA B O 1
ATOM 1385 N N . VAL B 1 58 ? 56.840 38.264 27.463 1.00 13.51 58 VAL B N 1
ATOM 1386 C CA . VAL B 1 58 ? 56.766 39.457 26.595 1.00 13.13 58 VAL B CA 1
ATOM 1387 C C . VAL B 1 58 ? 58.159 39.948 26.236 1.00 14.07 58 VAL B C 1
ATOM 1388 O O . VAL B 1 58 ? 58.440 40.228 25.064 1.00 14.50 58 VAL B O 1
ATOM 1392 N N . ALA B 1 59 ? 59.009 40.145 27.246 1.00 14.30 59 ALA B N 1
ATOM 1393 C CA . ALA B 1 59 ? 60.351 40.683 26.982 1.00 14.84 59 ALA B CA 1
ATOM 1394 C C . ALA B 1 59 ? 61.204 39.766 26.112 1.00 14.00 59 ALA B C 1
ATOM 1395 O O . ALA B 1 59 ? 61.882 40.251 25.196 1.00 14.25 59 ALA B O 1
ATOM 1397 N N . ARG B 1 60 ? 61.172 38.464 26.362 1.00 14.19 60 ARG B N 1
ATOM 1398 C CA . ARG B 1 60 ? 61.867 37.482 25.513 1.00 14.45 60 ARG B CA 1
ATOM 1399 C C . ARG B 1 60 ? 61.301 37.504 24.100 1.00 14.48 60 ARG B C 1
ATOM 1400 O O . ARG B 1 60 ? 62.043 37.446 23.099 1.00 15.00 60 ARG B O 1
ATOM 1408 N N . GLY B 1 61 ? 59.996 37.645 23.989 1.00 13.95 61 GLY B N 1
ATOM 1409 C CA . GLY B 1 61 ? 59.299 37.662 22.702 1.00 14.26 61 GLY B CA 1
ATOM 1410 C C . GLY B 1 61 ? 59.697 38.878 21.889 1.00 14.91 61 GLY B C 1
ATOM 1411 O O . GLY B 1 61 ? 59.836 38.791 20.671 1.00 14.27 61 GLY B O 1
ATOM 1412 N N . VAL B 1 62 ? 59.763 40.056 22.515 1.00 13.50 62 VAL B N 1
ATOM 1413 C CA . VAL B 1 62 ? 60.186 41.258 21.784 1.00 13.30 62 VAL B CA 1
ATOM 1414 C C . VAL B 1 62 ? 61.585 41.022 21.244 1.00 14.78 62 VAL B C 1
ATOM 1415 O O . VAL B 1 62 ? 61.853 41.317 20.065 1.00 15.27 62 VAL B O 1
ATOM 1419 N N . SER B 1 63 ? 62.498 40.452 22.039 1.00 14.68 63 SER B N 1
ATOM 1420 C CA . SER B 1 63 ? 63.836 40.179 21.520 1.00 16.65 63 SER B CA 1
ATOM 1421 C C . SER B 1 63 ? 63.868 39.210 20.350 1.00 16.99 63 SER B C 1
ATOM 1422 O O . SER B 1 63 ? 64.593 39.439 19.368 1.00 19.58 63 SER B O 1
ATOM 1425 N N . GLU B 1 64 ? 63.040 38.178 20.471 1.00 15.54 64 GLU B N 1
ATOM 1426 C CA . GLU B 1 64 ? 63.038 37.129 19.444 1.00 16.98 64 GLU B CA 1
ATOM 1427 C C . GLU B 1 64 ? 62.495 37.686 18.135 1.00 16.33 64 GLU B C 1
ATOM 1428 O O . GLU B 1 64 ? 62.888 37.194 17.071 1.00 17.21 64 GLU B O 1
ATOM 1434 N N . HIS B 1 65 ? 61.596 38.664 18.208 1.00 14.67 65 HIS B N 1
ATOM 1435 C CA . HIS B 1 65 ? 60.969 39.194 16.978 1.00 14.14 65 HIS B CA 1
ATOM 1436 C C . HIS B 1 65 ? 61.282 40.667 16.765 1.00 14.70 65 HIS B C 1
ATOM 1437 O O . HIS B 1 65 ? 60.473 41.405 16.178 1.00 14.57 65 HIS B O 1
ATOM 1444 N N . ALA B 1 66 ? 62.440 41.129 17.252 1.00 14.02 66 ALA B N 1
ATOM 1445 C CA . ALA B 1 66 ? 62.750 42.560 17.262 1.00 14.75 66 ALA B CA 1
ATOM 1446 C C . ALA B 1 66 ? 62.671 43.263 15.920 1.00 15.18 66 ALA B C 1
ATOM 1447 O O . ALA B 1 66 ? 62.128 44.373 15.860 1.00 15.00 66 ALA B O 1
ATOM 1449 N N . ALA B 1 67 ? 63.288 42.708 14.867 1.00 14.08 67 ALA B N 1
ATOM 1450 C CA . ALA B 1 67 ? 63.237 43.434 13.593 1.00 14.47 67 ALA B CA 1
ATOM 1451 C C . ALA B 1 67 ? 61.849 43.539 13.012 1.00 14.32 67 ALA B C 1
ATOM 1452 O O . ALA B 1 67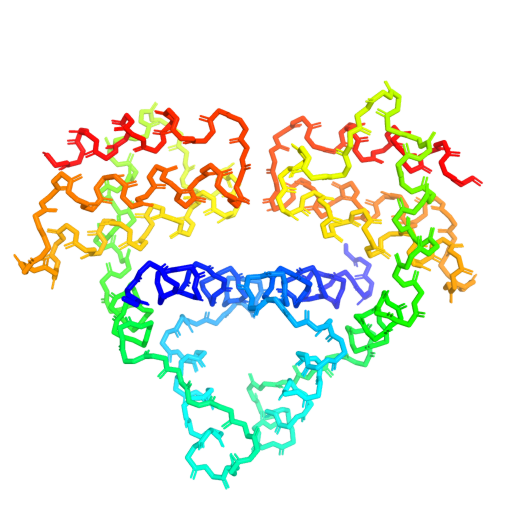 ? 61.491 44.599 12.427 1.00 14.56 67 ALA B O 1
ATOM 1454 N N . HIS B 1 68 ? 61.072 42.470 13.077 1.00 13.99 68 HIS B N 1
ATOM 1455 C CA . HIS B 1 68 ? 59.703 42.508 12.545 1.00 14.63 68 HIS B CA 1
ATOM 1456 C C . HIS B 1 68 ? 58.846 43.512 13.315 1.00 14.57 68 HIS B C 1
ATOM 1457 O O . HIS B 1 68 ? 58.129 44.298 12.690 1.00 14.89 68 HIS B O 1
ATOM 1464 N N . ILE B 1 69 ? 58.946 43.496 14.641 1.00 13.34 69 ILE B N 1
ATOM 1465 C CA . ILE B 1 69 ? 58.159 44.457 15.444 1.00 13.10 69 ILE B CA 1
ATOM 1466 C C . ILE B 1 69 ? 58.554 45.868 15.036 1.00 14.35 69 ILE B C 1
ATOM 1467 O O . ILE B 1 69 ? 57.664 46.701 14.817 1.00 14.90 69 ILE B O 1
ATOM 1472 N N . ASP B 1 70 ? 59.861 46.149 14.968 1.00 13.45 70 ASP B N 1
ATOM 1473 C CA . ASP B 1 70 ? 60.284 47.522 14.642 1.00 14.61 70 ASP B CA 1
ATOM 1474 C C . ASP B 1 70 ? 59.864 47.964 13.246 1.00 14.86 70 ASP B C 1
ATOM 1475 O O . ASP B 1 70 ? 59.470 49.119 13.043 1.00 16.15 70 ASP B O 1
ATOM 1480 N N . ASP B 1 71 ? 59.871 47.033 12.280 1.00 13.84 71 ASP B N 1
ATOM 1481 C CA . ASP B 1 71 ? 59.415 47.362 10.932 1.00 16.07 71 ASP B CA 1
ATOM 1482 C C . ASP B 1 71 ? 57.928 47.658 10.914 1.00 15.95 71 ASP B C 1
ATOM 1483 O O . ASP B 1 71 ? 57.528 48.634 10.260 1.00 16.26 71 ASP B O 1
ATOM 1488 N N . LEU B 1 72 ? 57.116 46.899 11.652 1.00 15.77 72 LEU B N 1
ATOM 1489 C CA . LEU B 1 72 ? 55.683 47.148 11.686 1.00 16.22 72 LEU B CA 1
ATOM 1490 C C . LEU B 1 72 ? 55.415 48.497 12.360 1.00 16.41 72 LEU B C 1
ATOM 1491 O O . LEU B 1 72 ? 54.498 49.207 11.920 1.00 17.64 72 LEU B O 1
ATOM 1496 N N . ILE B 1 73 ? 56.169 48.834 13.406 1.00 13.90 73 ILE B N 1
ATOM 1497 C CA . ILE B 1 73 ? 55.929 50.130 14.043 1.00 15.40 73 ILE B CA 1
ATOM 1498 C C . ILE B 1 73 ? 56.271 51.255 13.070 1.00 16.72 73 ILE B C 1
ATOM 1499 O O . ILE B 1 73 ? 55.512 52.201 12.878 1.00 17.98 73 ILE B O 1
ATOM 1504 N N . THR B 1 74 ? 57.443 51.148 12.457 1.00 16.45 74 T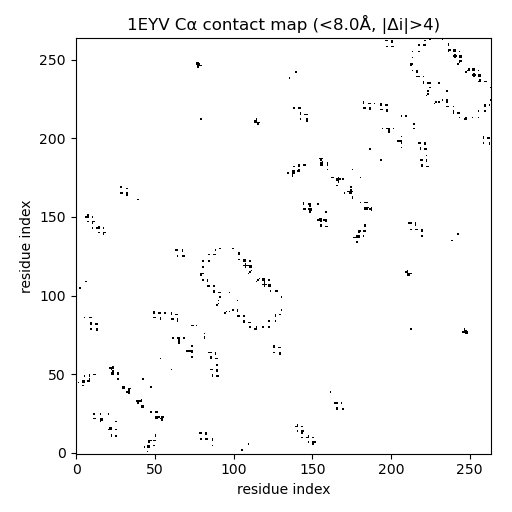HR B N 1
ATOM 1505 C CA . THR B 1 74 ? 57.972 52.195 11.576 1.00 18.47 74 THR B CA 1
ATOM 1506 C C . THR B 1 74 ? 57.040 52.438 10.406 1.00 19.70 74 THR B C 1
ATOM 1507 O O . THR B 1 74 ? 56.838 53.602 10.000 1.00 19.11 74 THR B O 1
ATOM 1511 N N . ALA B 1 75 ? 56.420 51.379 9.906 1.00 20.81 75 ALA B N 1
ATOM 1512 C CA . ALA B 1 75 ? 55.489 51.456 8.781 1.00 21.54 75 ALA B CA 1
ATOM 1513 C C . ALA B 1 75 ? 54.242 52.248 9.102 1.00 23.54 75 ALA B C 1
ATOM 1514 O O . ALA B 1 75 ? 53.511 52.720 8.211 1.00 25.64 75 ALA B O 1
ATOM 1516 N N . HIS B 1 76 ? 53.907 52.346 10.384 1.00 22.09 76 HIS B N 1
ATOM 1517 C CA . HIS B 1 76 ? 52.716 53.044 10.849 1.00 23.65 76 HIS B CA 1
ATOM 1518 C C . HIS B 1 76 ? 53.059 54.288 11.641 1.00 23.31 76 HIS B C 1
ATOM 1519 O O . HIS B 1 76 ? 52.204 54.750 12.414 1.00 23.44 76 HIS B O 1
ATOM 1526 N N . LEU B 1 77 ? 54.244 54.857 11.414 1.00 23.55 77 LEU B N 1
ATOM 1527 C CA . LE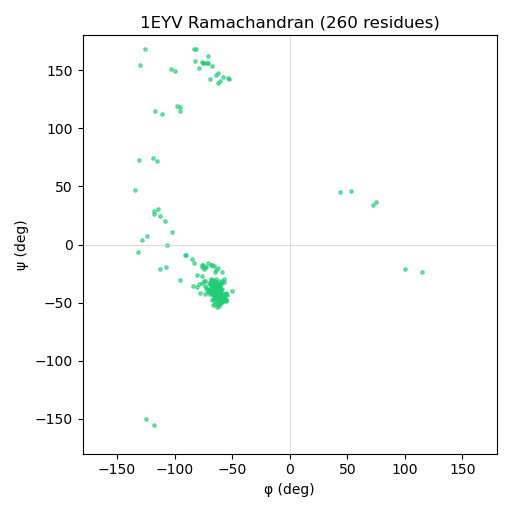U B 1 77 ? 54.698 56.067 12.083 1.00 24.76 77 LEU B CA 1
ATOM 1528 C C . LEU B 1 77 ? 54.591 57.316 11.208 1.00 27.68 77 LEU B C 1
ATOM 1529 O O . LEU B 1 77 ? 55.130 58.382 11.496 1.00 28.66 77 LEU B O 1
ATOM 1534 N N . ARG B 1 78 ? 53.914 57.167 10.082 1.00 28.60 78 ARG B N 1
ATOM 1535 C CA . ARG B 1 78 ? 53.595 58.241 9.150 1.00 31.25 78 ARG B CA 1
ATOM 1536 C C . ARG B 1 78 ? 54.716 59.215 8.847 1.00 31.93 78 ARG B C 1
ATOM 1537 O O . ARG B 1 78 ? 54.481 60.429 8.836 1.00 31.81 78 ARG B O 1
ATOM 1545 N N . GLY B 1 79 ? 55.930 58.737 8.588 1.00 33.14 79 GLY B N 1
ATOM 1546 C CA . GLY B 1 79 ? 57.058 59.585 8.251 1.00 35.03 79 GLY B CA 1
ATOM 1547 C C . GLY B 1 79 ? 58.181 59.569 9.278 1.00 37.19 79 GLY B C 1
ATOM 1548 O O . GLY B 1 79 ? 59.341 59.855 8.954 1.00 36.50 79 GLY B O 1
ATOM 1549 N N . TRP B 1 80 ? 57.857 59.216 10.517 1.00 37.47 80 TRP B N 1
ATOM 1550 C CA . TRP B 1 80 ? 58.856 59.187 11.576 1.00 38.80 80 TRP B CA 1
ATOM 1551 C C . TRP B 1 80 ? 59.718 57.938 11.640 1.00 36.80 80 TRP B C 1
ATOM 1552 O O . TRP B 1 80 ? 59.326 56.868 11.202 1.00 35.78 80 TRP B O 1
ATOM 1563 N N . THR B 1 81 ? 60.872 58.115 12.270 1.00 34.99 81 THR B N 1
ATOM 1564 C CA . THR B 1 81 ? 61.791 57.010 12.534 1.00 33.32 81 THR B CA 1
ATOM 1565 C C . THR B 1 81 ? 61.570 56.578 13.983 1.00 30.60 81 THR B C 1
ATOM 1566 O O . THR B 1 81 ? 61.243 57.415 14.829 1.00 28.42 81 THR B O 1
ATOM 1570 N N . LEU B 1 82 ? 61.759 55.305 14.310 1.00 27.93 82 LEU B N 1
ATOM 1571 C CA . LEU B 1 82 ? 61.568 54.816 15.669 1.00 26.64 82 LEU B CA 1
ATOM 1572 C C . LEU B 1 82 ? 62.469 55.509 16.682 1.00 26.67 82 LEU B C 1
ATOM 1573 O O . LEU B 1 82 ? 62.063 55.732 17.838 1.00 23.41 82 LEU B O 1
ATOM 1578 N N . ASP B 1 83 ? 63.682 55.903 16.302 1.00 26.80 83 ASP B N 1
ATOM 1579 C CA . ASP B 1 83 ? 64.616 56.580 17.193 1.00 29.34 83 ASP B CA 1
ATOM 1580 C C . ASP B 1 83 ? 64.155 57.942 17.686 1.00 27.99 83 ASP B C 1
ATOM 1581 O O . ASP B 1 83 ? 64.598 58.446 18.735 1.00 28.00 83 ASP B O 1
ATOM 1586 N N . ARG B 1 84 ? 63.234 58.585 16.985 1.00 26.51 84 ARG B N 1
ATOM 1587 C CA . ARG B 1 84 ? 62.712 59.893 17.355 1.00 27.14 84 ARG B CA 1
ATOM 1588 C C . ARG B 1 84 ? 61.723 59.830 18.504 1.00 23.49 84 ARG B C 1
ATOM 1589 O O . ARG B 1 84 ? 61.430 60.856 19.122 1.00 22.32 84 ARG B O 1
ATOM 1597 N N . LEU B 1 85 ? 61.170 58.649 18.791 1.00 20.18 85 LEU B N 1
ATOM 1598 C CA . LEU B 1 85 ? 60.233 58.562 19.909 1.00 17.54 85 LEU B CA 1
ATOM 1599 C C . LEU B 1 85 ? 60.951 58.583 21.252 1.00 15.23 85 LEU B C 1
ATOM 1600 O O . LEU B 1 85 ? 62.080 58.137 21.399 1.00 16.31 85 LEU B O 1
ATOM 1605 N N . PRO B 1 86 ? 60.243 58.979 22.309 1.00 15.11 86 PRO B N 1
ATOM 1606 C CA . PRO B 1 86 ? 60.749 58.873 23.674 1.00 14.45 86 PRO B CA 1
ATOM 1607 C C . PRO B 1 86 ? 60.944 57.395 24.005 1.00 14.24 86 PRO B C 1
ATOM 1608 O O . PRO B 1 86 ? 60.113 56.572 23.563 1.00 14.43 86 PRO B O 1
ATOM 1612 N N . ALA B 1 87 ? 61.946 57.013 24.795 1.00 13.90 87 ALA B N 1
ATOM 1613 C CA . ALA B 1 87 ? 62.185 55.605 25.073 1.00 14.05 87 ALA B CA 1
ATOM 1614 C C . ALA B 1 87 ? 60.957 54.898 25.636 1.00 14.67 87 ALA B C 1
ATOM 1615 O O . ALA B 1 87 ? 60.753 53.727 25.287 1.00 14.04 87 ALA B O 1
ATOM 1617 N N . VAL B 1 88 ? 60.190 55.496 26.552 1.00 13.34 88 VAL B N 1
ATOM 1618 C CA . VAL B 1 88 ? 59.054 54.774 27.127 1.00 12.63 88 VAL B CA 1
ATOM 1619 C C . VAL B 1 88 ? 57.963 54.485 26.100 1.00 13.59 88 VAL B C 1
ATOM 1620 O O . VAL B 1 88 ? 57.333 53.435 26.169 1.00 12.92 88 VAL B O 1
ATOM 1624 N N . ASP B 1 89 ? 57.760 55.380 25.127 1.00 12.98 89 ASP B N 1
ATOM 1625 C CA . ASP B 1 89 ? 56.723 55.119 24.116 1.00 12.96 89 ASP B CA 1
ATOM 1626 C C . ASP B 1 89 ? 57.179 54.037 23.146 1.00 12.89 89 ASP B C 1
ATOM 1627 O O . ASP B 1 89 ? 56.379 53.220 22.704 1.00 14.03 89 ASP B O 1
ATOM 1632 N N . ARG B 1 90 ? 58.479 54.014 22.822 1.00 12.32 90 ARG B N 1
ATOM 1633 C CA . ARG B 1 90 ? 59.050 52.949 22.011 1.00 12.66 90 ARG B CA 1
ATOM 1634 C C . ARG B 1 90 ? 58.873 51.616 22.728 1.00 12.79 90 ARG B C 1
ATOM 1635 O O . ARG B 1 90 ? 58.482 50.632 22.087 1.00 12.97 90 ARG B O 1
ATOM 1643 N N . ALA B 1 91 ? 59.159 51.549 24.026 1.00 11.73 91 ALA B N 1
ATOM 1644 C CA . ALA B 1 91 ? 58.983 50.305 24.782 1.00 10.94 91 ALA B CA 1
ATOM 1645 C C . ALA B 1 91 ? 57.514 49.881 24.819 1.00 11.72 91 ALA B C 1
ATOM 1646 O O . ALA B 1 91 ? 57.219 48.690 24.622 1.00 12.01 91 ALA B O 1
ATOM 1648 N N . ILE B 1 92 ? 56.607 50.828 25.077 1.00 11.85 92 ILE B N 1
ATOM 1649 C CA . ILE B 1 92 ? 55.165 50.438 25.090 1.00 11.62 92 ILE B CA 1
ATOM 1650 C C . ILE B 1 92 ? 54.741 49.903 23.735 1.00 12.11 92 ILE B C 1
ATOM 1651 O O . ILE B 1 92 ? 54.033 48.881 23.679 1.00 12.73 92 ILE B O 1
ATOM 1656 N N . LEU B 1 93 ? 55.101 50.552 22.621 1.00 11.14 93 LEU B N 1
ATOM 1657 C CA . LEU B 1 93 ? 54.721 50.044 21.294 1.00 11.04 93 LEU B CA 1
ATOM 1658 C C . LEU B 1 93 ? 55.340 48.680 21.008 1.00 12.60 93 LEU B C 1
ATOM 1659 O O . LEU B 1 93 ? 54.666 47.866 20.352 1.00 11.80 93 LEU B O 1
ATOM 1664 N N . ARG B 1 94 ? 56.575 48.427 21.456 1.00 12.23 94 ARG B N 1
ATOM 1665 C CA . ARG B 1 94 ? 57.163 47.100 21.174 1.00 12.46 94 ARG B CA 1
ATOM 1666 C C . ARG B 1 94 ? 56.439 46.000 21.936 1.00 12.74 94 ARG B C 1
ATOM 1667 O O . ARG B 1 94 ? 56.180 44.938 21.346 1.00 12.91 94 ARG B O 1
ATOM 1675 N N . VAL B 1 95 ? 56.088 46.239 23.204 1.00 12.11 95 VAL B N 1
ATOM 1676 C CA . VAL B 1 95 ? 55.312 45.285 23.986 1.00 12.05 95 VAL B CA 1
ATOM 1677 C C . VAL B 1 95 ? 53.976 44.990 23.288 1.00 12.97 95 VAL B C 1
ATOM 1678 O O . VAL B 1 95 ? 53.621 43.813 23.099 1.00 12.50 95 VAL B O 1
ATOM 1682 N N . SER B 1 96 ? 53.288 46.052 22.895 1.00 12.95 96 SER B N 1
ATOM 1683 C CA . SER B 1 96 ? 51.939 45.916 22.320 1.00 12.65 96 SER B CA 1
ATOM 1684 C C . SER B 1 96 ? 51.939 45.214 20.976 1.00 13.54 96 SER B C 1
ATOM 1685 O O . SER B 1 96 ? 51.076 44.373 20.68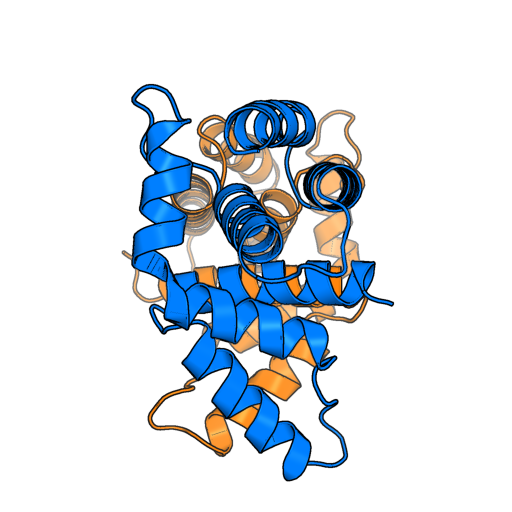6 1.00 14.56 96 SER B O 1
ATOM 1688 N N . VAL B 1 97 ? 52.900 45.556 20.099 1.00 12.28 97 VAL B N 1
ATOM 1689 C CA . VAL B 1 97 ? 53.000 44.902 18.794 1.00 12.38 97 VAL B CA 1
ATOM 1690 C C . VAL B 1 97 ? 53.366 43.445 18.990 1.00 13.37 97 VAL B C 1
ATOM 1691 O O . VAL B 1 97 ? 52.822 42.581 18.286 1.00 15.58 97 VAL B O 1
ATOM 1695 N N . TRP B 1 98 ? 54.253 43.087 19.942 1.00 13.28 98 TRP B N 1
ATOM 1696 C CA . TRP B 1 98 ? 54.481 41.659 20.207 1.00 13.95 98 TRP B CA 1
ATOM 1697 C C . TRP B 1 98 ? 53.161 40.969 20.562 1.00 14.61 98 TRP B C 1
ATOM 1698 O O . TRP B 1 98 ? 52.856 39.891 20.026 1.00 14.92 98 TRP B O 1
ATOM 1709 N N . GLU B 1 99 ? 52.333 41.611 21.394 1.00 13.45 99 GLU B N 1
ATOM 1710 C CA . GLU B 1 99 ? 51.066 40.963 21.782 1.00 14.96 99 GLU B CA 1
ATOM 1711 C C . GLU B 1 99 ? 50.155 40.860 20.564 1.00 16.28 99 GLU B C 1
ATOM 1712 O O . GLU B 1 99 ? 49.481 39.824 20.440 1.00 16.99 99 GLU B O 1
ATOM 1718 N N . LEU B 1 100 ? 50.096 41.868 19.698 1.00 15.14 100 LEU B N 1
ATOM 1719 C CA . LEU B 1 100 ? 49.204 41.748 18.531 1.00 16.00 100 LEU B CA 1
ATOM 1720 C C . LEU B 1 100 ? 49.635 40.561 17.678 1.00 17.08 100 LEU B C 1
ATOM 1721 O O . LEU B 1 100 ? 48.800 39.882 17.072 1.00 19.08 100 LEU B O 1
ATOM 1726 N N . LEU B 1 101 ? 50.938 40.356 17.517 1.00 16.19 101 LEU B N 1
ATOM 1727 C CA . LEU B 1 101 ? 51.422 39.252 16.695 1.00 18.11 101 LEU B CA 1
ATOM 1728 C C . LEU B 1 101 ? 51.369 37.885 17.363 1.00 19.44 101 LEU B C 1
ATOM 1729 O O . LEU B 1 101 ? 51.143 36.869 16.672 1.00 20.78 101 LEU B O 1
ATOM 1734 N N . HIS B 1 102 ? 51.730 37.802 18.645 1.00 19.16 102 HIS B N 1
ATOM 1735 C CA . HIS B 1 102 ? 51.969 36.529 19.304 1.00 21.05 102 HIS B CA 1
ATOM 1736 C C . HIS B 1 102 ? 51.189 36.220 20.565 1.00 22.66 102 HIS B C 1
ATOM 1737 O O . HIS B 1 102 ? 51.516 35.210 21.228 1.00 26.47 102 HIS B O 1
ATOM 1744 N N . ALA B 1 103 ? 50.209 37.014 20.967 1.00 21.10 103 ALA B N 1
ATOM 1745 C CA . ALA B 1 103 ? 49.416 36.694 22.164 1.00 19.88 103 ALA B CA 1
ATOM 1746 C C . ALA B 1 103 ? 47.962 36.523 21.728 1.00 19.78 103 ALA B C 1
ATOM 1747 O O . ALA B 1 103 ? 47.110 37.372 21.928 1.00 20.12 103 ALA B O 1
ATOM 1749 N N . ALA B 1 104 ? 47.683 35.372 21.076 1.00 21.27 104 ALA B N 1
ATOM 1750 C CA . ALA B 1 104 ? 46.328 35.163 20.556 1.00 22.40 104 ALA B CA 1
ATOM 1751 C C . ALA B 1 104 ? 45.236 35.132 21.603 1.00 22.85 104 ALA B C 1
ATOM 1752 O O . ALA B 1 104 ? 44.087 35.405 21.245 1.00 24.30 104 ALA B O 1
ATOM 1754 N N . ASP B 1 105 ? 45.524 34.880 22.872 1.00 23.03 105 ASP B N 1
ATOM 1755 C CA . ASP B 1 105 ? 44.490 34.904 23.905 1.00 22.44 105 ASP B CA 1
ATOM 1756 C C . ASP B 1 105 ? 44.013 36.299 24.290 1.00 22.96 105 ASP B C 1
ATOM 1757 O O . ASP B 1 105 ? 42.961 36.462 24.921 1.00 24.95 105 ASP B O 1
ATOM 1762 N N . VAL B 1 106 ? 44.806 37.325 23.988 1.00 20.68 106 VAL B N 1
ATOM 1763 C CA . VAL B 1 106 ? 44.445 38.704 24.291 1.00 19.94 106 VAL B CA 1
ATOM 1764 C C . VAL B 1 106 ? 43.795 39.337 23.067 1.00 21.11 106 VAL B C 1
ATOM 1765 O O . VAL B 1 106 ? 44.409 39.462 22.008 1.00 21.02 106 VAL B O 1
ATOM 1769 N N . PRO B 1 107 ? 42.522 39.684 23.180 1.00 22.06 107 PRO B N 1
ATOM 1770 C CA . PRO B 1 107 ? 41.796 40.318 22.086 1.00 22.62 107 PRO B CA 1
ATOM 1771 C C . PRO B 1 107 ? 42.559 41.550 21.625 1.00 21.83 107 PRO B C 1
ATOM 1772 O O . PRO B 1 107 ? 43.028 42.301 22.501 1.00 20.74 107 PRO B O 1
ATOM 1776 N N . GLU B 1 108 ? 42.583 41.858 20.328 1.00 21.68 108 GLU B N 1
ATOM 1777 C CA . GLU B 1 108 ? 43.277 43.055 19.831 1.00 22.22 108 GLU B CA 1
ATOM 1778 C C . GLU B 1 108 ? 42.856 44.358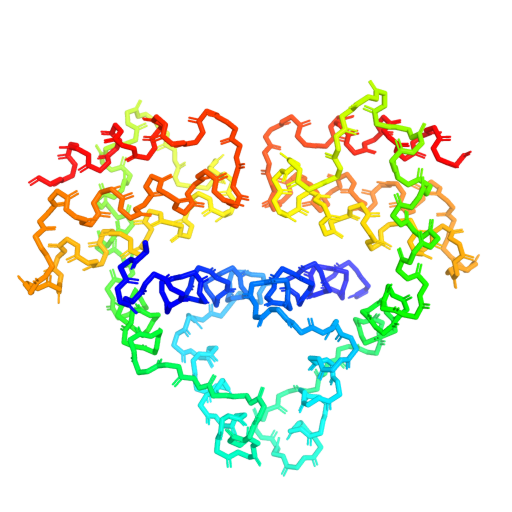 20.455 1.00 22.01 108 GLU B C 1
ATOM 1779 O O . GLU B 1 108 ? 43.688 45.201 20.857 1.00 18.68 108 GLU B O 1
ATOM 1785 N N . PRO B 1 109 ? 41.580 44.629 20.668 1.00 21.67 109 PRO B N 1
ATOM 1786 C CA . PRO B 1 109 ? 41.122 45.818 21.361 1.00 22.28 109 PRO B CA 1
ATOM 1787 C C . PRO B 1 109 ? 41.664 45.904 22.779 1.00 21.36 109 PRO B C 1
ATOM 1788 O O . PRO B 1 109 ? 41.910 47.024 23.234 1.00 21.62 109 PRO B O 1
ATOM 1792 N N . VAL B 1 110 ? 41.841 44.786 23.477 1.00 20.02 110 VAL B N 1
ATOM 1793 C CA . VAL B 1 110 ? 42.416 44.735 24.820 1.00 19.78 110 VAL B CA 1
ATOM 1794 C C . VAL B 1 110 ? 43.912 45.082 24.776 1.00 18.62 110 VAL B C 1
ATOM 1795 O O . VAL B 1 110 ? 44.377 45.881 25.605 1.00 17.71 110 VAL B O 1
ATOM 1799 N N . VAL B 1 111 ? 44.619 44.557 23.788 1.00 17.02 111 VAL B N 1
ATOM 1800 C CA . VAL B 1 111 ? 46.044 44.910 23.644 1.00 16.05 111 VAL B CA 1
ATOM 1801 C C . VAL B 1 111 ? 46.183 46.418 23.511 1.00 16.13 111 VAL B C 1
ATOM 1802 O O . VAL B 1 111 ? 47.062 47.031 24.148 1.00 15.79 111 VAL B O 1
ATOM 1806 N N . VAL B 1 112 ? 45.379 47.067 22.674 1.00 16.12 112 VAL B N 1
ATOM 1807 C CA . VAL B 1 112 ? 45.486 48.511 22.476 1.00 16.14 112 VAL B CA 1
ATOM 1808 C C . VAL B 1 112 ? 45.097 49.288 23.714 1.00 16.84 112 VAL B C 1
ATOM 1809 O O . VAL B 1 112 ? 45.725 50.284 24.098 1.00 15.92 112 VAL B O 1
ATOM 1813 N N . ASP B 1 113 ? 44.025 48.866 24.392 1.00 17.10 113 ASP B N 1
ATOM 1814 C CA . ASP B 1 113 ? 43.602 49.544 25.614 1.00 17.95 113 ASP B CA 1
ATOM 1815 C C . ASP B 1 113 ? 44.691 49.438 26.696 1.00 16.39 113 ASP B C 1
ATOM 1816 O O . ASP B 1 113 ? 44.885 50.402 27.430 1.00 17.58 113 ASP B O 1
ATOM 1821 N N . GLU B 1 114 ? 45.375 48.296 26.751 1.00 15.81 114 GLU B N 1
ATOM 1822 C CA . GLU B 1 114 ? 46.470 48.175 27.730 1.00 15.86 114 GLU B CA 1
ATOM 1823 C C . GLU B 1 114 ? 47.596 49.139 27.381 1.00 15.04 114 GLU B C 1
ATOM 1824 O O . GLU B 1 114 ? 48.206 49.751 28.289 1.00 13.87 114 GLU B O 1
ATOM 1830 N N . ALA B 1 115 ? 47.933 49.287 26.100 1.00 15.51 115 ALA B N 1
ATOM 1831 C CA . ALA B 1 115 ? 48.972 50.257 25.723 1.00 13.93 115 ALA B CA 1
ATOM 1832 C C . ALA B 1 115 ? 48.590 51.678 26.129 1.00 16.02 115 ALA B C 1
ATOM 1833 O O . ALA B 1 115 ? 49.381 52.513 26.584 1.00 14.20 115 ALA B O 1
ATOM 1835 N N . VAL B 1 116 ? 47.304 52.018 25.940 1.00 15.05 116 VAL B N 1
ATOM 1836 C CA . VAL B 1 116 ? 46.774 53.330 26.273 1.00 16.97 116 VAL B CA 1
ATOM 1837 C C . VAL B 1 116 ? 46.886 53.563 27.775 1.00 15.36 116 VAL B C 1
ATOM 1838 O O . VAL B 1 116 ? 47.301 54.657 28.170 1.00 16.08 116 VAL B O 1
ATOM 1842 N N . GLN B 1 117 ? 46.592 52.558 28.594 1.00 16.05 117 GLN B N 1
ATOM 1843 C CA . GLN B 1 117 ? 46.702 52.677 30.051 1.00 17.17 117 GLN B CA 1
ATOM 1844 C C . GLN B 1 117 ? 48.161 52.767 30.482 1.00 16.01 117 GLN B C 1
ATOM 1845 O O . GLN B 1 117 ? 48.463 53.605 31.328 1.00 16.37 117 GLN B O 1
ATOM 1851 N N . LEU B 1 118 ? 49.037 51.992 29.821 1.00 14.75 118 LEU B N 1
ATOM 1852 C CA . LEU B 1 118 ? 50.468 52.165 30.153 1.00 13.77 118 LEU B CA 1
ATOM 1853 C C . LEU B 1 118 ? 50.962 53.563 29.813 1.00 14.52 118 LEU B C 1
ATOM 1854 O O . LEU B 1 118 ? 51.731 54.149 30.597 1.00 14.29 118 LEU B O 1
ATOM 1859 N N . ALA B 1 119 ? 50.576 54.124 28.663 1.00 12.80 119 ALA B N 1
ATOM 1860 C CA . ALA B 1 119 ? 50.990 55.479 28.320 1.00 14.00 119 ALA B CA 1
ATOM 1861 C C . ALA B 1 119 ? 50.471 56.503 29.328 1.00 14.36 119 ALA B C 1
ATOM 1862 O O . ALA B 1 119 ? 51.169 57.448 29.710 1.00 14.86 119 ALA B O 1
ATOM 1864 N N . LYS B 1 120 ? 49.196 56.344 29.738 1.00 14.40 120 LYS B N 1
ATOM 1865 C CA . LYS B 1 120 ? 48.658 57.252 30.746 1.00 18.08 120 LYS B CA 1
ATOM 1866 C C . LYS B 1 120 ? 49.471 57.215 32.033 1.00 17.76 120 LYS B C 1
ATOM 1867 O O . LYS B 1 120 ? 49.735 58.266 32.622 1.00 18.41 120 LYS B O 1
ATOM 1873 N N . GLU B 1 121 ? 49.846 56.020 32.471 1.00 15.71 121 GLU B N 1
ATOM 1874 C CA . GLU B 1 121 ? 50.576 55.853 33.718 1.00 17.72 121 GLU B CA 1
ATOM 1875 C C . GLU B 1 121 ? 52.049 56.229 33.668 1.00 17.23 121 GLU B C 1
ATOM 1876 O O . GLU B 1 121 ? 52.567 56.634 34.731 1.00 17.93 121 GLU B O 1
ATOM 1882 N N . LEU B 1 122 ? 52.723 56.030 32.545 1.00 16.09 122 LEU B N 1
ATOM 1883 C CA . LEU B 1 122 ? 54.160 56.250 32.485 1.00 16.02 122 LEU B CA 1
ATOM 1884 C C . LEU B 1 122 ? 54.661 57.396 31.630 1.00 16.37 122 LEU B C 1
ATOM 1885 O O . LEU B 1 122 ? 55.815 57.820 31.778 1.00 16.60 122 LEU B O 1
ATOM 1890 N N . SER B 1 123 ? 53.830 57.834 30.667 1.00 15.06 123 SER B N 1
ATOM 1891 C CA . SER B 1 123 ? 54.324 58.800 29.678 1.00 14.84 123 SER B CA 1
ATOM 1892 C C . SER B 1 123 ? 53.583 60.117 29.725 1.00 15.97 123 SER B C 1
ATOM 1893 O O . SER B 1 123 ? 53.099 60.499 30.797 1.00 17.52 123 SER B O 1
ATOM 1896 N N . THR B 1 124 ? 53.579 60.846 28.613 1.00 15.92 124 THR B N 1
ATOM 1897 C CA . THR B 1 124 ? 52.951 62.154 28.576 1.00 17.66 124 THR B CA 1
ATOM 1898 C C . THR B 1 124 ? 51.451 62.114 28.339 1.00 18.28 124 THR B C 1
ATOM 1899 O O . THR B 1 124 ? 50.874 61.108 27.922 1.00 18.80 124 THR B O 1
ATOM 1903 N N . ASP B 1 125 ? 50.785 63.278 28.540 1.00 19.88 125 ASP B N 1
ATOM 1904 C CA . ASP B 1 125 ? 49.327 63.258 28.300 1.00 21.32 125 ASP B CA 1
ATOM 1905 C C . ASP B 1 125 ? 48.945 63.142 26.830 1.00 21.12 125 ASP B C 1
ATOM 1906 O O . ASP B 1 125 ? 47.812 62.689 26.633 1.00 21.29 125 ASP B O 1
ATOM 1911 N N . ASP B 1 126 ? 49.821 63.379 25.862 1.00 20.77 126 ASP B N 1
ATOM 1912 C CA . ASP B 1 126 ? 49.490 63.119 24.469 1.00 20.85 126 ASP B CA 1
ATOM 1913 C C . ASP B 1 126 ? 49.859 61.694 24.037 1.00 19.03 126 ASP B C 1
ATOM 1914 O O . ASP B 1 126 ? 49.412 61.249 22.975 1.00 20.79 126 ASP B O 1
ATOM 1919 N N . SER B 1 127 ? 50.587 60.936 24.876 1.00 17.23 127 SER B N 1
ATOM 1920 C CA . SER B 1 127 ? 50.966 59.571 24.518 1.00 17.04 127 SER B CA 1
ATOM 1921 C C . SER B 1 127 ? 49.845 58.586 24.347 1.00 17.22 127 SER B C 1
ATOM 1922 O O . SER B 1 127 ? 49.884 57.786 23.380 1.00 16.96 127 SER B O 1
ATOM 1925 N N . PRO B 1 128 ? 48.781 58.572 25.150 1.00 16.40 128 PRO B N 1
ATOM 1926 C CA . PRO B 1 128 ? 47.662 57.671 24.968 1.00 17.47 128 PRO B CA 1
ATOM 1927 C C . PRO B 1 128 ? 47.055 57.783 23.579 1.00 17.98 128 PRO B C 1
ATOM 1928 O O . PRO B 1 128 ? 46.818 56.795 22.895 1.00 17.49 128 PRO B O 1
ATOM 1932 N N . GLY B 1 129 ? 46.792 59.022 23.100 1.00 18.76 129 GLY B N 1
ATOM 1933 C CA . GLY B 1 129 ? 46.242 59.168 21.754 1.00 18.62 129 GLY B CA 1
ATOM 1934 C C . GLY B 1 129 ? 47.206 58.729 20.668 1.00 17.83 129 GLY B C 1
ATOM 1935 O O . GLY B 1 129 ? 46.822 58.212 19.601 1.00 18.85 129 GLY B O 1
ATOM 1936 N N . PHE B 1 130 ? 48.498 58.980 20.871 1.00 16.90 130 PHE B N 1
ATOM 1937 C CA . PHE B 1 130 ? 49.510 58.564 19.901 1.00 17.35 130 PHE B CA 1
ATOM 1938 C C . PHE B 1 130 ? 49.537 57.045 19.783 1.00 17.16 130 PHE B C 1
ATOM 1939 O O . PHE B 1 130 ? 49.454 56.521 18.677 1.00 16.10 130 PHE B O 1
ATOM 1947 N N . VAL B 1 131 ? 49.679 56.334 20.916 1.00 16.31 131 VAL B N 1
ATOM 1948 C CA . VAL B 1 131 ? 49.761 54.874 20.840 1.00 16.06 131 VAL B CA 1
ATOM 1949 C C . VAL B 1 131 ? 48.475 54.228 20.323 1.00 16.36 131 VAL B C 1
ATOM 1950 O O . VAL B 1 131 ? 48.528 53.252 19.575 1.00 17.49 131 VAL B O 1
ATOM 1954 N N . ASN B 1 132 ? 47.317 54.800 20.656 1.00 18.27 132 ASN B N 1
ATOM 1955 C CA . ASN B 1 132 ? 46.047 54.287 20.130 1.00 18.54 132 ASN B CA 1
ATOM 1956 C C . ASN B 1 132 ? 46.023 54.415 18.608 1.00 18.82 132 ASN B C 1
ATOM 1957 O O . ASN B 1 132 ? 45.565 53.512 17.894 1.00 19.48 132 ASN B O 1
ATOM 1962 N N . GLY B 1 133 ? 46.471 55.560 18.110 1.00 19.47 133 GLY B N 1
ATOM 1963 C CA . GLY B 1 133 ? 46.504 55.783 16.663 1.00 19.24 133 GLY B CA 1
ATOM 1964 C C . GLY B 1 133 ? 47.427 54.803 15.961 1.00 20.51 133 GLY B C 1
ATOM 1965 O O . GLY B 1 133 ? 47.018 54.176 14.978 1.00 21.59 133 GLY B O 1
ATOM 1966 N N . VAL B 1 134 ? 48.666 54.675 16.431 1.00 17.53 134 VAL B N 1
ATOM 1967 C CA . VAL B 1 134 ? 49.608 53.768 15.782 1.00 17.21 134 VAL B CA 1
ATOM 1968 C C . VAL B 1 134 ? 49.109 52.337 15.835 1.00 16.92 134 VAL B C 1
ATOM 1969 O O . VAL B 1 134 ? 49.046 51.640 14.815 1.00 17.83 134 VAL B O 1
ATOM 1973 N N . LEU B 1 135 ? 48.738 51.841 17.025 1.00 16.19 135 LEU B N 1
ATOM 1974 C CA . LEU B 1 135 ? 48.304 50.465 17.160 1.00 16.44 135 LEU B CA 1
ATOM 1975 C C . LEU B 1 135 ? 46.981 50.172 16.459 1.00 19.09 135 LEU B C 1
ATOM 1976 O O . LEU B 1 135 ? 46.847 49.054 15.958 1.00 20.44 135 LEU B O 1
ATOM 1981 N N . GLY B 1 136 ? 46.116 51.169 16.379 1.00 19.52 136 GLY B N 1
ATOM 1982 C CA . GLY B 1 136 ? 44.854 50.979 15.648 1.00 23.55 136 GLY B CA 1
ATOM 1983 C C . GLY B 1 136 ? 45.149 50.669 14.180 1.00 25.28 136 GLY B C 1
ATOM 1984 O O . GLY B 1 136 ? 44.394 49.911 13.551 1.00 26.15 136 GLY B O 1
ATOM 1985 N N . GLN B 1 137 ? 46.203 51.245 13.615 1.00 25.43 137 GLN B N 1
ATOM 1986 C CA . GLN B 1 137 ? 46.590 50.958 12.239 1.00 27.25 137 GLN B CA 1
ATOM 1987 C C . GLN B 1 137 ? 47.364 49.650 12.138 1.00 26.92 137 GLN B C 1
ATOM 1988 O O . GLN B 1 137 ? 47.129 48.882 11.194 1.00 27.09 137 GLN B O 1
ATOM 1994 N N . VAL B 1 138 ? 48.207 49.321 13.122 1.00 24.53 138 VAL B N 1
ATOM 1995 C CA . VAL B 1 138 ? 48.954 48.063 13.048 1.00 24.33 138 VAL B CA 1
ATOM 1996 C C . VAL B 1 138 ? 48.019 46.855 13.082 1.00 26.90 138 VAL B C 1
ATOM 1997 O O . VAL B 1 138 ? 48.246 45.899 12.343 1.00 25.93 138 VAL B O 1
ATOM 2001 N N . MET B 1 139 ? 46.985 46.902 13.920 1.00 29.27 139 MET B N 1
ATOM 2002 C CA . MET B 1 139 ? 46.083 45.762 14.056 1.00 32.90 139 MET B CA 1
ATOM 2003 C C . MET B 1 139 ? 45.149 45.592 12.862 1.00 35.17 139 MET B C 1
ATOM 2004 O O . MET B 1 139 ? 44.705 44.422 12.681 1.00 36.57 139 MET B O 1
#

Sequence (264 aa):
GRHQARKRAVALLFEAEVRGISAAEVVDTRAALAEAKPDIARLHPYTAAVARGVSEHAAHIDDLITAHLRGWTLDRLPAVDRAILRVSVWELLHAADVPEPVVVDEAVQLAKELSTDDSPGFVNGVLGQVMVRGRHQARKRAVALLFEAEVRGISAAEVVDTRAALAEAKPDIARLHPYTAAVARGVSEHAAHIDDLITAHLRGWTLDRLPAVDRAILRVSVWELLHAADVPEPVVVDEAVQLAKELSTDDSPGFVNGVLGQVM

Foldseek 3Di:
DVLVLLLVLLVLQLVCVVVVHQSLVSLVVLQVVVVVDVVRDHRDVVSNCLRVLCRVCVVVQLVLLCVQPVPDHLVPDDSSLSSLSSSLSSCVVPVVVQPLVNSLVSSLVSCVVPHDPCSSVVSNRSSVVSD/DDPCLVLLLVLLVLQLVCVVVVHASQVSLVVLVVVCVVCVPPRHRPPVSNVLRVLCRVCVVVLLVLLCVLPVPDHLVPDDSSLSSLSSSLSSCVVPVVVQDLVNSLVSSLVSCVVPHDPCSSVVSNRSSVVSD